Protein AF-A0A7S3SBK1-F1 (afdb_monomer_lite)

Sequence (222 aa):
ERGPLRVAPEVHSAARVGDEARLLSRTAPTWVCADRWAGASAACASATPPSVLLMDDGLQHPTLHRDLSLLVVDAEHLLGNGRVLPAGPLREPFHRSLARADAVVALSPPADAASRSLAEQPSECSLRRRLRLPPEMLLLRGRLRPAAEQSRRVSGARVVAFTATAFPRMPPVRHARAARPRARAGHRPGAAAARGGNRGGPARHHREGSTSSSSSSSSSSS

Radius of gyration: 32.4 Å; chains: 1; bounding box: 58×74×103 Å

Organism: Emiliania huxleyi (NCBI:txid2903)

InterPro domains:
  IPR003758 Tetraacyldisaccharide 4'-kinase [PF02606] (4-168)
  IPR003758 Tetraacyldisaccharide 4'-kinase [PTHR42724] (7-114)

Foldseek 3Di:
DADQDWDDLVPDDCVGQNPVQSVVVVPDTGGHHPDVVRNLVVLCPDPDRDPDDDDDVCLPPDPDDDPAAEAEAAQPCGCPVQDDPPVGDHVDRLVSSLVSHQAYEHEYEAPPLPDDDPVPGDDPVRSCVVSVPDPNHHYHYHYDDDDPVVLVVQAQNFDFDDDPDPDDSDDPGDRDRRHHDDDDDDDDPDDPPPPDDDDDDDDDDDDDDDDDDDDDDDDDDD

pLDDT: mean 75.62, std 24.21, range [28.52, 97.62]

Structure (mmCIF, N/CA/C/O backbone):
data_AF-A0A7S3SBK1-F1
#
_entry.id   AF-A0A7S3SBK1-F1
#
loop_
_atom_site.group_PDB
_atom_site.id
_atom_site.type_symbol
_atom_site.label_atom_id
_atom_site.label_alt_id
_atom_site.label_comp_id
_atom_site.label_asym_id
_atom_site.label_entity_id
_atom_site.label_seq_id
_atom_site.pdbx_PDB_ins_code
_atom_site.Cartn_x
_atom_site.Cartn_y
_atom_site.Cartn_z
_atom_site.occupancy
_atom_site.B_iso_or_equiv
_atom_site.auth_seq_id
_atom_site.auth_comp_id
_atom_site.auth_asym_id
_atom_site.auth_atom_id
_atom_site.pdbx_PDB_model_num
ATOM 1 N N . GLU A 1 1 ? 6.673 7.593 -18.219 1.00 79.44 1 GLU A N 1
ATOM 2 C CA . GLU A 1 1 ? 6.731 6.227 -18.786 1.00 79.44 1 GLU A CA 1
ATOM 3 C C . GLU A 1 1 ? 5.333 5.610 -18.751 1.00 79.44 1 GLU 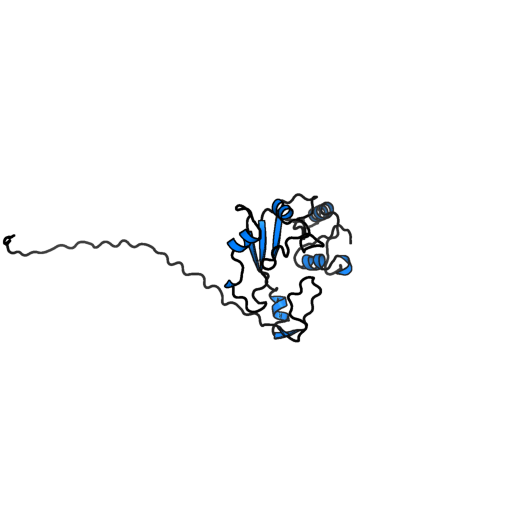A C 1
ATOM 5 O O . GLU A 1 1 ? 4.660 5.808 -17.745 1.00 79.44 1 GLU A O 1
ATOM 10 N N . ARG A 1 2 ? 4.867 4.926 -19.807 1.00 85.94 2 ARG A N 1
ATOM 11 C CA . ARG A 1 2 ? 3.549 4.236 -19.792 1.00 85.94 2 ARG A CA 1
ATOM 12 C C . ARG A 1 2 ? 3.667 2.721 -19.599 1.00 85.94 2 ARG A C 1
ATOM 14 O O . ARG A 1 2 ? 2.695 2.101 -19.173 1.00 85.94 2 ARG A O 1
ATOM 21 N N . GLY A 1 3 ? 4.859 2.163 -19.810 1.00 91.06 3 GLY A N 1
ATOM 22 C CA . GLY A 1 3 ? 5.152 0.750 -19.590 1.00 91.06 3 GLY A CA 1
ATOM 23 C C . GLY A 1 3 ? 4.555 -0.200 -20.638 1.00 91.06 3 GLY A C 1
ATOM 24 O O . GLY A 1 3 ? 4.019 0.272 -21.638 1.00 91.06 3 GLY A O 1
ATOM 25 N N . PRO A 1 4 ? 4.625 -1.526 -20.401 1.00 95.06 4 PRO A N 1
ATOM 26 C CA . PRO A 1 4 ? 5.203 -2.167 -19.215 1.00 95.06 4 PRO A CA 1
ATOM 27 C C . PRO A 1 4 ? 6.731 -2.022 -19.167 1.00 95.06 4 PRO A C 1
ATOM 29 O O . PRO A 1 4 ? 7.433 -2.408 -20.095 1.00 95.06 4 PRO A O 1
ATOM 32 N N . LEU A 1 5 ? 7.255 -1.459 -18.075 1.00 96.31 5 LEU A N 1
ATOM 33 C CA . LEU A 1 5 ? 8.694 -1.281 -17.861 1.00 96.31 5 LEU A CA 1
ATOM 34 C C . LEU A 1 5 ? 9.095 -1.823 -16.490 1.00 96.31 5 LEU A C 1
ATOM 36 O O . LEU A 1 5 ? 8.611 -1.332 -15.468 1.00 96.31 5 LEU A O 1
ATOM 40 N N . ARG A 1 6 ? 10.042 -2.767 -16.457 1.00 96.62 6 ARG A N 1
ATOM 41 C CA . ARG A 1 6 ? 10.720 -3.157 -15.216 1.00 96.62 6 ARG A CA 1
ATOM 42 C C . ARG A 1 6 ? 11.691 -2.057 -14.796 1.00 96.62 6 ARG A C 1
ATOM 44 O O . ARG A 1 6 ? 12.558 -1.644 -15.567 1.00 96.62 6 ARG A O 1
ATOM 51 N N . VAL A 1 7 ? 11.556 -1.574 -13.568 1.00 96.62 7 VAL A N 1
ATOM 52 C CA . VAL A 1 7 ? 12.405 -0.509 -13.034 1.00 96.62 7 VAL A CA 1
ATOM 53 C C . VAL A 1 7 ? 13.784 -1.066 -12.676 1.00 96.62 7 VAL A C 1
ATOM 55 O O . VAL A 1 7 ? 13.886 -2.003 -11.892 1.00 96.62 7 VAL A O 1
ATOM 58 N N . ALA A 1 8 ? 14.837 -0.454 -13.222 1.00 95.31 8 ALA A N 1
ATOM 59 C CA . ALA A 1 8 ? 16.225 -0.644 -12.816 1.00 95.31 8 ALA A CA 1
ATOM 60 C C . ALA A 1 8 ? 16.717 0.666 -12.169 1.00 95.31 8 ALA A C 1
ATOM 62 O O . ALA A 1 8 ? 16.913 1.643 -12.898 1.00 95.31 8 ALA A O 1
ATOM 63 N N . PRO A 1 9 ? 16.840 0.763 -10.832 1.00 90.94 9 PRO A N 1
ATOM 64 C CA . PRO A 1 9 ? 17.118 2.029 -10.141 1.00 90.94 9 PRO A CA 1
ATOM 65 C C . PRO A 1 9 ? 18.485 2.656 -10.465 1.00 90.94 9 PRO A C 1
ATOM 67 O O . PRO A 1 9 ? 18.669 3.856 -10.219 1.00 90.94 9 PRO A O 1
ATOM 70 N N . GLU A 1 10 ? 19.410 1.873 -11.016 1.00 92.88 10 GLU A N 1
ATOM 71 C CA . GLU A 1 10 ? 20.736 2.271 -11.502 1.00 92.88 10 GLU A CA 1
ATOM 72 C C . GLU A 1 10 ? 20.653 2.999 -12.850 1.00 92.88 10 GLU A C 1
ATOM 74 O O . GLU A 1 10 ? 21.463 3.877 -13.130 1.00 92.88 10 GLU A O 1
ATOM 79 N N . VAL A 1 11 ? 19.651 2.658 -13.666 1.00 93.88 11 VAL A N 1
ATOM 80 C CA . VAL A 1 11 ? 19.476 3.171 -15.035 1.00 93.88 11 VAL A CA 1
ATOM 81 C C . VAL A 1 11 ? 18.357 4.210 -15.100 1.00 93.88 11 VAL A C 1
ATOM 83 O O . VAL A 1 11 ? 18.461 5.230 -15.780 1.00 93.88 11 VAL A O 1
ATOM 86 N N . HIS A 1 12 ? 17.255 3.965 -14.397 1.00 95.69 12 HIS A N 1
ATOM 87 C CA . HIS A 1 12 ? 16.053 4.782 -14.462 1.00 95.69 12 HIS A CA 1
ATOM 88 C C . HIS A 1 12 ? 16.045 5.855 -13.371 1.00 95.69 12 HIS A C 1
ATOM 90 O O . HIS A 1 12 ? 16.107 5.579 -12.171 1.00 95.69 12 HIS A O 1
ATOM 96 N N . SER A 1 13 ? 15.920 7.111 -13.801 1.00 94.19 13 SER A N 1
ATOM 97 C CA . SER A 1 13 ? 15.758 8.258 -12.910 1.00 94.19 13 SER A CA 1
ATOM 98 C C . SER A 1 13 ? 14.324 8.362 -12.378 1.00 94.19 13 SER A C 1
ATOM 100 O O . SER A 1 13 ? 13.375 7.903 -13.012 1.00 94.19 13 SER A O 1
ATOM 102 N N . ALA A 1 14 ? 14.149 9.034 -11.235 1.00 93.00 14 ALA A N 1
ATOM 103 C CA . ALA A 1 14 ? 12.818 9.296 -10.674 1.00 93.00 14 ALA A CA 1
ATOM 104 C C . ALA A 1 14 ? 11.950 10.141 -11.625 1.00 93.00 14 ALA A C 1
ATOM 106 O O . ALA A 1 14 ? 10.753 9.914 -11.722 1.00 93.00 14 ALA A O 1
ATOM 107 N N . ALA A 1 15 ? 12.556 11.045 -12.404 1.00 93.69 15 ALA A N 1
ATOM 108 C CA . ALA A 1 15 ? 11.849 11.816 -13.427 1.00 93.69 15 ALA A CA 1
ATOM 109 C C . ALA A 1 15 ? 11.245 10.933 -14.536 1.00 93.69 15 ALA A C 1
ATOM 111 O O . ALA A 1 15 ? 10.232 11.292 -15.128 1.00 93.69 15 ALA A O 1
ATOM 112 N N . ARG A 1 16 ? 11.849 9.770 -14.822 1.00 93.69 16 ARG A N 1
ATOM 113 C CA . ARG A 1 16 ? 11.363 8.849 -15.858 1.00 93.69 16 ARG A CA 1
ATOM 114 C C . ARG A 1 16 ? 10.263 7.919 -15.349 1.00 93.69 16 ARG A C 1
ATOM 116 O O . ARG A 1 16 ? 9.254 7.741 -16.037 1.00 93.69 16 ARG A O 1
ATOM 123 N N . VAL A 1 17 ? 10.492 7.289 -14.195 1.00 95.06 17 VAL A N 1
ATOM 124 C CA . VAL A 1 17 ? 9.650 6.187 -13.686 1.00 95.06 17 VAL A CA 1
ATOM 125 C C . VAL A 1 17 ? 8.786 6.556 -12.479 1.00 95.06 17 VAL A C 1
ATOM 127 O O . VAL A 1 17 ? 7.953 5.753 -12.081 1.00 95.06 17 VAL A O 1
ATOM 130 N N . GLY A 1 18 ? 8.954 7.751 -11.918 1.00 93.00 18 GLY A N 1
ATOM 131 C CA . GLY A 1 18 ? 8.370 8.143 -10.637 1.00 93.00 18 GLY A CA 1
ATOM 132 C C . GLY A 1 18 ? 9.307 7.851 -9.464 1.00 93.00 18 GLY A C 1
ATOM 133 O O . GLY A 1 18 ? 10.140 6.939 -9.501 1.00 93.00 18 GLY A O 1
ATOM 134 N N . ASP A 1 19 ? 9.190 8.653 -8.414 1.00 92.00 19 ASP A N 1
ATOM 135 C CA . ASP A 1 19 ? 9.922 8.487 -7.159 1.00 92.00 19 ASP A CA 1
ATOM 136 C C . ASP A 1 19 ? 9.461 7.244 -6.385 1.00 92.00 19 ASP A C 1
ATOM 138 O O . ASP A 1 19 ? 10.313 6.474 -5.939 1.00 92.00 19 ASP A O 1
ATOM 142 N N . GLU A 1 20 ? 8.152 6.992 -6.311 1.00 92.25 20 GLU A N 1
ATOM 143 C CA . GLU A 1 20 ? 7.563 5.814 -5.657 1.00 92.25 20 GLU A CA 1
ATOM 144 C C . GLU A 1 20 ? 8.034 4.506 -6.302 1.00 92.25 20 GLU A C 1
ATOM 146 O O . GLU A 1 20 ? 8.596 3.640 -5.628 1.00 92.25 20 GLU A O 1
ATOM 151 N N . ALA A 1 21 ? 7.914 4.376 -7.626 1.00 94.25 21 ALA A N 1
ATOM 152 C CA . ALA A 1 21 ? 8.340 3.165 -8.326 1.00 94.25 21 ALA A CA 1
ATOM 153 C C . ALA A 1 21 ? 9.846 2.906 -8.158 1.00 94.25 21 ALA A C 1
ATOM 155 O O . ALA A 1 21 ? 10.276 1.765 -7.956 1.00 94.25 21 ALA A O 1
ATOM 156 N N . ARG A 1 22 ? 10.659 3.971 -8.192 1.00 94.44 22 ARG A N 1
ATOM 157 C CA . ARG A 1 22 ? 12.102 3.871 -7.951 1.00 94.44 22 ARG A CA 1
ATOM 158 C C . ARG A 1 22 ? 12.411 3.495 -6.503 1.00 94.44 22 ARG A C 1
ATOM 160 O O . ARG A 1 22 ? 13.320 2.696 -6.281 1.00 94.44 22 ARG A O 1
ATOM 167 N N . LEU A 1 23 ? 11.677 4.028 -5.528 1.00 92.00 23 LEU A N 1
ATOM 168 C CA . LEU A 1 23 ? 11.821 3.667 -4.119 1.00 92.00 23 LEU A CA 1
ATOM 169 C C . LEU A 1 23 ? 11.502 2.183 -3.899 1.00 92.00 23 LEU A C 1
ATOM 171 O O . LEU A 1 23 ? 12.331 1.472 -3.333 1.00 92.00 23 LEU A O 1
ATOM 175 N N . LEU A 1 24 ? 10.358 1.712 -4.403 1.00 94.38 24 LEU A N 1
ATOM 176 C CA . LEU A 1 24 ? 9.920 0.317 -4.282 1.00 94.38 24 LEU A CA 1
ATOM 177 C C . LEU A 1 24 ? 10.895 -0.661 -4.959 1.00 94.38 24 LEU A C 1
ATOM 179 O O . LEU A 1 24 ? 11.168 -1.729 -4.410 1.00 94.38 24 LEU A O 1
ATOM 183 N N . SER A 1 25 ? 11.490 -0.264 -6.094 1.00 95.31 25 SER A N 1
ATOM 184 C CA . SER A 1 25 ? 12.441 -1.103 -6.848 1.00 95.31 25 SER A CA 1
ATOM 185 C C . SER A 1 25 ? 13.708 -1.481 -6.071 1.00 95.31 25 SER A C 1
ATOM 187 O O . SER A 1 25 ? 14.393 -2.437 -6.424 1.00 95.31 25 SER A O 1
ATOM 189 N N . ARG A 1 26 ? 14.018 -0.754 -4.988 1.00 91.94 26 ARG A N 1
ATOM 190 C CA . ARG A 1 26 ? 15.137 -1.074 -4.086 1.00 91.94 26 ARG A CA 1
ATOM 191 C C . ARG A 1 26 ? 14.836 -2.240 -3.146 1.00 91.94 26 ARG A C 1
ATOM 193 O O . ARG A 1 26 ? 15.752 -2.743 -2.504 1.00 91.94 26 ARG A O 1
ATOM 200 N N . THR A 1 27 ? 13.569 -2.623 -3.011 1.00 91.81 27 THR A N 1
ATOM 201 C CA . THR A 1 27 ? 13.123 -3.688 -2.105 1.00 91.81 27 THR A CA 1
ATOM 202 C C . THR A 1 27 ? 12.673 -4.925 -2.870 1.00 91.81 27 THR A C 1
ATOM 204 O O . THR A 1 27 ? 12.979 -6.035 -2.445 1.00 91.81 27 THR A O 1
ATOM 207 N N . ALA A 1 28 ? 11.974 -4.754 -3.991 1.00 94.00 28 ALA A N 1
ATOM 208 C CA . ALA A 1 28 ? 11.480 -5.854 -4.814 1.00 94.00 28 ALA A CA 1
ATOM 209 C C . ALA A 1 28 ? 11.431 -5.448 -6.299 1.00 94.00 28 ALA A C 1
ATOM 211 O O . ALA A 1 28 ? 11.433 -4.254 -6.599 1.00 94.00 28 ALA A O 1
ATOM 212 N N . PRO A 1 29 ? 11.369 -6.401 -7.249 1.00 95.81 29 PRO A N 1
ATOM 213 C CA . PRO A 1 29 ? 11.148 -6.082 -8.656 1.00 95.81 29 PRO A CA 1
ATOM 214 C C . PRO A 1 29 ? 9.858 -5.272 -8.857 1.00 95.81 29 PRO A C 1
ATOM 216 O O . PRO A 1 29 ? 8.763 -5.759 -8.590 1.00 95.81 29 PRO A O 1
ATOM 219 N N . THR A 1 30 ? 9.993 -4.050 -9.374 1.00 96.62 30 THR A N 1
ATOM 220 C CA . THR A 1 30 ? 8.867 -3.129 -9.585 1.00 96.62 30 THR A CA 1
ATOM 221 C C . THR A 1 30 ? 8.644 -2.884 -11.068 1.00 96.62 30 THR A C 1
ATOM 223 O O . THR A 1 30 ? 9.595 -2.659 -11.820 1.00 96.62 30 THR A O 1
ATOM 226 N N . TRP A 1 31 ? 7.379 -2.884 -11.481 1.00 96.19 31 TRP A N 1
ATOM 227 C CA . TRP A 1 31 ? 6.962 -2.614 -12.852 1.00 96.19 31 TRP A CA 1
ATOM 228 C C . TRP A 1 31 ? 6.099 -1.358 -12.905 1.00 96.19 31 TRP A C 1
ATOM 230 O O . TRP A 1 31 ? 5.122 -1.235 -12.169 1.00 96.19 31 TRP A O 1
ATOM 240 N N . VAL A 1 32 ? 6.443 -0.434 -13.799 1.00 95.62 32 VAL A N 1
ATOM 241 C CA . VAL A 1 32 ? 5.596 0.716 -14.125 1.00 95.62 32 VAL A CA 1
ATOM 242 C C . VAL A 1 32 ? 4.798 0.361 -15.365 1.00 95.62 32 VAL A C 1
ATOM 244 O O . VAL A 1 32 ? 5.374 0.066 -16.411 1.00 95.62 32 VAL A O 1
ATOM 247 N N . CYS A 1 33 ? 3.474 0.381 -15.248 1.00 94.38 33 CYS A N 1
ATOM 248 C CA . CYS A 1 33 ? 2.570 0.226 -16.377 1.00 94.38 33 CYS A CA 1
ATOM 249 C C . CYS A 1 33 ? 1.239 0.928 -16.096 1.00 94.38 33 CYS A C 1
ATOM 251 O O . CYS A 1 33 ? 0.692 0.791 -14.996 1.00 94.38 33 CYS A O 1
ATOM 253 N N . ALA A 1 34 ? 0.742 1.679 -17.082 1.00 91.38 34 ALA A N 1
ATOM 254 C CA . ALA A 1 34 ? -0.579 2.298 -17.032 1.00 91.38 34 ALA A CA 1
ATOM 255 C C . ALA A 1 34 ? -1.690 1.237 -17.086 1.00 91.38 34 ALA A C 1
ATOM 257 O O . ALA A 1 34 ? -2.661 1.331 -16.342 1.00 91.38 34 ALA A O 1
ATOM 258 N N . ASP A 1 35 ? -1.509 0.202 -17.911 1.00 92.62 35 ASP A N 1
ATOM 259 C CA . ASP A 1 35 ? -2.363 -0.982 -17.920 1.00 92.62 35 ASP A CA 1
ATOM 260 C C . ASP A 1 35 ? -1.825 -2.019 -16.923 1.00 92.62 35 ASP A C 1
ATOM 262 O O . ASP A 1 35 ? -0.776 -2.640 -17.115 1.00 92.62 35 ASP A O 1
ATOM 266 N N . ARG A 1 36 ? -2.559 -2.218 -15.826 1.00 92.81 36 ARG A N 1
ATOM 267 C CA . ARG A 1 36 ? -2.156 -3.158 -14.775 1.00 92.81 36 ARG A CA 1
ATOM 268 C C . ARG A 1 36 ? -2.127 -4.610 -15.257 1.00 92.81 36 ARG A C 1
ATOM 270 O O . ARG A 1 36 ? -1.277 -5.359 -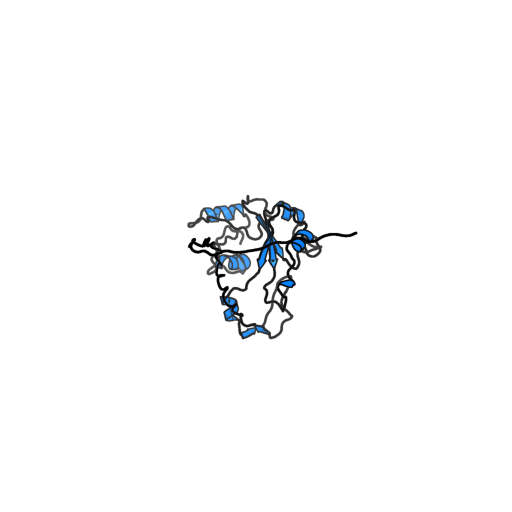14.778 1.00 92.81 36 ARG A O 1
ATOM 277 N N . TRP A 1 37 ? -2.982 -5.001 -16.205 1.00 93.69 37 TRP A N 1
ATOM 278 C CA . TRP A 1 37 ? -2.964 -6.352 -16.772 1.00 93.69 37 TRP A CA 1
ATOM 279 C C . TRP A 1 37 ? -1.705 -6.588 -17.603 1.00 93.69 37 TRP A C 1
ATOM 281 O O . TRP A 1 37 ? -1.020 -7.595 -17.407 1.00 93.69 37 TRP A O 1
ATOM 291 N N . ALA A 1 38 ? -1.345 -5.633 -18.462 1.00 95.19 38 ALA A N 1
ATOM 292 C CA . ALA A 1 38 ? -0.107 -5.705 -19.235 1.00 95.19 38 ALA A CA 1
ATOM 293 C C . ALA A 1 38 ? 1.133 -5.742 -18.322 1.00 95.19 38 ALA A C 1
ATOM 295 O O . ALA A 1 38 ? 2.050 -6.533 -18.550 1.00 95.19 38 ALA A O 1
ATOM 296 N N . GLY A 1 39 ? 1.145 -4.940 -17.250 1.00 95.25 39 GLY A N 1
ATOM 297 C CA . GLY A 1 39 ? 2.215 -4.951 -16.248 1.00 95.25 39 GLY A CA 1
ATOM 298 C C . GLY A 1 39 ? 2.350 -6.290 -15.515 1.00 95.25 39 GLY A C 1
ATOM 299 O O . GLY A 1 39 ? 3.455 -6.821 -15.413 1.00 95.25 39 GLY A O 1
ATOM 300 N N . ALA A 1 40 ? 1.234 -6.856 -15.047 1.00 95.38 40 ALA A N 1
ATOM 301 C CA . ALA A 1 40 ? 1.207 -8.166 -14.397 1.00 95.38 40 ALA A CA 1
ATOM 302 C C . ALA A 1 40 ? 1.663 -9.282 -15.350 1.00 95.38 40 ALA A C 1
ATOM 304 O O . ALA A 1 40 ? 2.517 -10.090 -14.992 1.00 95.38 40 ALA A O 1
ATOM 305 N N . SER A 1 41 ? 1.163 -9.272 -16.588 1.00 95.94 41 SER A N 1
ATOM 306 C CA . SER A 1 41 ? 1.530 -10.248 -17.621 1.00 95.94 41 SER A CA 1
ATOM 307 C C . SER A 1 41 ? 3.029 -10.208 -17.925 1.00 95.94 41 SER A C 1
ATOM 309 O O . SER A 1 41 ? 3.681 -11.250 -17.967 1.00 95.94 41 SER A O 1
ATOM 311 N N . ALA A 1 42 ? 3.603 -9.009 -18.064 1.00 96.56 42 ALA A N 1
ATOM 312 C CA . ALA A 1 42 ? 5.037 -8.838 -18.291 1.00 96.56 42 ALA A CA 1
ATOM 313 C C . ALA A 1 42 ? 5.884 -9.313 -17.096 1.00 96.56 42 ALA A C 1
ATOM 315 O O . ALA A 1 42 ? 6.938 -9.919 -17.290 1.00 96.56 42 ALA A O 1
ATOM 316 N N . ALA A 1 43 ? 5.418 -9.087 -15.863 1.00 96.44 43 ALA A N 1
ATOM 317 C CA . ALA A 1 43 ? 6.084 -9.592 -14.665 1.00 96.44 43 ALA A CA 1
ATOM 318 C C . ALA A 1 43 ? 6.086 -11.131 -14.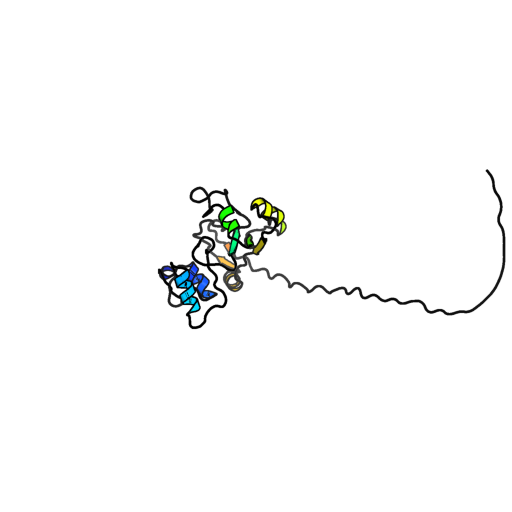616 1.00 96.44 43 ALA A C 1
ATOM 320 O O . ALA A 1 43 ? 7.133 -11.732 -14.361 1.00 96.44 43 ALA A O 1
ATOM 321 N N . CYS A 1 44 ? 4.948 -11.763 -14.918 1.00 96.62 44 CYS A N 1
ATOM 322 C CA . CYS A 1 44 ? 4.813 -13.221 -14.968 1.00 96.62 44 CYS A CA 1
ATOM 323 C C . CYS A 1 44 ? 5.625 -13.862 -16.102 1.00 96.62 44 CYS A C 1
ATOM 325 O O . CYS A 1 44 ? 6.138 -14.960 -15.929 1.00 96.62 44 CYS A O 1
ATOM 327 N N . ALA A 1 45 ? 5.785 -13.175 -17.235 1.00 97.19 45 ALA A N 1
ATOM 328 C CA . ALA A 1 45 ? 6.600 -13.638 -18.360 1.00 97.19 45 ALA A CA 1
ATOM 329 C C . ALA A 1 45 ? 8.108 -13.365 -18.190 1.00 97.19 45 ALA A C 1
ATOM 331 O O . ALA A 1 45 ? 8.902 -13.672 -19.080 1.00 97.19 45 ALA A O 1
ATOM 332 N N . SER A 1 46 ? 8.523 -12.742 -17.085 1.00 95.44 46 SER A N 1
ATOM 333 C CA . SER A 1 46 ? 9.928 -12.407 -16.862 1.00 95.44 46 SER A CA 1
ATOM 334 C C . SER A 1 46 ? 10.779 -13.646 -16.564 1.00 95.44 46 SER A C 1
ATOM 336 O O . SER A 1 46 ? 10.272 -14.693 -16.176 1.00 95.44 46 SER A O 1
ATOM 338 N N . ALA A 1 47 ? 12.104 -13.512 -16.681 1.00 93.75 47 ALA A N 1
ATOM 339 C CA . ALA A 1 47 ? 13.047 -14.599 -16.394 1.00 93.75 47 ALA A CA 1
ATOM 340 C C . ALA A 1 47 ? 12.956 -15.145 -14.954 1.00 93.75 47 ALA A C 1
ATOM 342 O O . ALA A 1 47 ? 13.460 -16.226 -14.664 1.00 93.75 47 ALA A O 1
ATOM 343 N N . THR A 1 48 ? 12.339 -14.400 -14.034 1.00 93.69 48 THR A N 1
ATOM 344 C CA . THR A 1 48 ? 12.074 -14.849 -12.665 1.00 93.69 48 THR A CA 1
ATOM 345 C C . THR A 1 48 ? 10.642 -14.462 -12.298 1.00 93.69 48 THR A C 1
ATOM 347 O O . THR A 1 48 ? 10.432 -13.397 -11.707 1.00 93.69 48 THR A O 1
ATOM 350 N N . PRO A 1 49 ? 9.650 -15.285 -12.683 1.00 95.06 49 PRO A N 1
ATOM 351 C CA . PRO A 1 49 ? 8.248 -15.007 -12.410 1.00 95.06 49 PRO A CA 1
ATOM 352 C C . PRO A 1 49 ? 7.989 -14.896 -10.900 1.00 95.06 49 PRO A C 1
ATOM 354 O O . PRO A 1 49 ? 8.498 -15.715 -10.128 1.00 95.06 49 PRO A O 1
ATOM 357 N N . PRO A 1 50 ? 7.213 -13.898 -10.447 1.00 95.94 50 PRO A N 1
ATOM 358 C CA . PRO A 1 50 ? 6.868 -13.769 -9.041 1.00 95.94 50 PRO A CA 1
ATOM 359 C C . PRO A 1 50 ? 5.836 -14.825 -8.626 1.00 95.94 50 PRO A C 1
ATOM 361 O O . PRO A 1 50 ? 4.939 -15.164 -9.391 1.00 95.94 50 PRO A O 1
ATOM 364 N N . SER A 1 51 ? 5.912 -15.284 -7.376 1.00 96.56 51 SER A N 1
ATOM 365 C CA . SER A 1 51 ? 4.845 -16.084 -6.754 1.00 96.56 51 SER A CA 1
ATOM 366 C C . SER A 1 51 ? 3.682 -15.230 -6.240 1.00 96.56 51 SER A C 1
ATOM 368 O O . SER A 1 51 ? 2.587 -15.742 -6.037 1.00 96.56 51 SER A O 1
ATOM 370 N N . VAL A 1 52 ? 3.921 -13.933 -6.012 1.00 96.00 52 VAL A N 1
ATOM 371 C CA . VAL A 1 52 ? 2.938 -12.965 -5.511 1.00 96.00 52 VAL A CA 1
ATOM 372 C C . VAL A 1 52 ? 3.120 -11.635 -6.236 1.00 96.00 52 VAL A C 1
ATOM 374 O O . VAL A 1 52 ? 4.233 -11.115 -6.323 1.00 96.00 52 VAL A O 1
ATOM 377 N N . LEU A 1 53 ? 2.015 -11.057 -6.709 1.00 95.50 53 LEU A N 1
ATOM 378 C CA . LEU A 1 53 ? 1.969 -9.704 -7.259 1.00 95.50 53 LEU A CA 1
ATOM 379 C C . LEU A 1 53 ? 1.374 -8.746 -6.224 1.00 95.50 53 LEU A C 1
ATOM 381 O O . LEU A 1 53 ? 0.255 -8.943 -5.759 1.00 95.50 53 LEU A O 1
ATOM 385 N N . LEU A 1 54 ? 2.110 -7.684 -5.890 1.00 95.69 54 LEU A N 1
ATOM 386 C CA . LEU A 1 54 ? 1.615 -6.603 -5.041 1.00 95.69 54 LEU A CA 1
ATOM 387 C C . LEU A 1 54 ? 1.284 -5.388 -5.907 1.00 95.69 54 LEU A C 1
ATOM 389 O O . LEU A 1 54 ? 2.153 -4.846 -6.588 1.00 95.69 54 LEU A O 1
ATOM 393 N N . MET A 1 55 ? 0.029 -4.948 -5.860 1.00 93.88 55 MET A N 1
ATOM 394 C CA . MET A 1 55 ? -0.408 -3.741 -6.552 1.00 93.88 55 MET A CA 1
ATOM 395 C C . MET A 1 55 ? -0.455 -2.565 -5.581 1.00 93.88 55 MET A C 1
ATOM 397 O O . MET A 1 55 ? -1.390 -2.436 -4.789 1.00 93.88 55 MET A O 1
ATOM 401 N N . ASP A 1 56 ? 0.546 -1.698 -5.686 1.00 92.56 56 ASP A N 1
ATOM 402 C CA . ASP A 1 56 ? 0.571 -0.429 -4.968 1.00 92.56 56 ASP A CA 1
ATOM 403 C C . ASP A 1 56 ? -0.586 0.477 -5.422 1.00 92.56 56 ASP A C 1
ATOM 405 O O . ASP A 1 56 ? -0.910 0.541 -6.616 1.00 92.56 56 ASP A O 1
ATOM 409 N N . ASP A 1 57 ? -1.265 1.106 -4.459 1.00 89.25 57 ASP A N 1
ATOM 410 C CA . ASP A 1 57 ? -2.475 1.917 -4.675 1.00 89.25 57 ASP A CA 1
ATOM 411 C C . ASP A 1 57 ? -3.585 1.208 -5.490 1.00 89.25 57 ASP A C 1
ATOM 413 O O . ASP A 1 57 ? -4.397 1.811 -6.198 1.00 89.25 57 ASP A O 1
ATOM 417 N N . GLY A 1 58 ? -3.648 -0.121 -5.378 1.00 91.12 58 GLY A N 1
ATOM 418 C CA . GLY A 1 58 ? -4.475 -0.955 -6.241 1.00 91.12 58 GLY A CA 1
ATOM 419 C C . GLY A 1 58 ? -5.967 -0.987 -5.931 1.00 91.12 58 GLY A C 1
ATOM 420 O O . GLY A 1 58 ? -6.723 -1.429 -6.787 1.00 91.12 58 GLY A O 1
ATOM 421 N N . LEU A 1 59 ? -6.433 -0.566 -4.752 1.00 91.62 59 LEU A N 1
ATOM 422 C CA . LEU A 1 59 ? -7.794 -0.878 -4.265 1.00 91.62 59 LEU A CA 1
ATOM 423 C C . LEU A 1 59 ? -8.938 -0.305 -5.132 1.00 91.62 59 LEU A C 1
ATOM 425 O O . LEU A 1 59 ? -10.070 -0.790 -5.090 1.00 91.62 59 LEU A O 1
ATOM 429 N N . GLN A 1 60 ? -8.662 0.737 -5.917 1.00 89.12 60 GLN A N 1
ATOM 430 C CA . GLN A 1 60 ? -9.627 1.382 -6.820 1.00 89.12 60 GLN A CA 1
ATOM 431 C C . GLN A 1 60 ? -9.608 0.812 -8.240 1.00 89.12 60 GLN A C 1
ATOM 433 O O . GLN A 1 60 ? -10.491 1.120 -9.035 1.00 89.12 60 GLN A O 1
ATOM 438 N N . HIS A 1 61 ? -8.618 -0.016 -8.577 1.00 87.69 61 HIS A N 1
ATOM 439 C CA . HIS A 1 61 ? -8.474 -0.539 -9.930 1.00 87.69 61 HIS A CA 1
ATOM 440 C C . HIS A 1 61 ? -9.516 -1.644 -10.198 1.00 87.69 61 HIS A C 1
ATOM 442 O O . HIS A 1 61 ? -9.589 -2.606 -9.447 1.00 87.69 61 HIS A O 1
ATOM 448 N N . PRO A 1 62 ? -10.335 -1.610 -11.249 1.00 84.44 62 PRO A N 1
ATOM 449 C CA . PRO A 1 62 ? -11.324 -2.674 -11.445 1.00 84.44 62 PRO A CA 1
ATOM 450 C C . PRO A 1 62 ? -10.769 -3.886 -12.208 1.00 84.44 62 PRO A C 1
ATOM 452 O O . PRO A 1 62 ? -11.343 -4.963 -12.137 1.00 84.44 62 PRO A O 1
ATOM 455 N N . THR A 1 63 ? -9.667 -3.731 -12.950 1.00 85.38 63 THR A N 1
ATOM 456 C CA . THR A 1 63 ? -9.338 -4.667 -14.045 1.00 85.38 63 THR A CA 1
ATOM 457 C C . THR A 1 63 ? -8.614 -5.947 -13.633 1.00 85.38 63 THR A C 1
ATOM 459 O O . THR A 1 63 ? -8.530 -6.868 -14.436 1.00 85.38 63 THR A O 1
ATOM 462 N N . LEU A 1 64 ? -8.034 -5.996 -12.432 1.00 89.88 64 LEU A N 1
ATOM 463 C CA . LEU A 1 64 ? -7.324 -7.170 -11.934 1.00 89.88 64 LEU A CA 1
ATOM 464 C C . LEU A 1 64 ? -8.133 -7.813 -10.819 1.00 89.88 64 LEU A C 1
ATOM 466 O O . LEU A 1 64 ? -8.506 -7.135 -9.856 1.00 89.88 64 LEU A O 1
ATOM 470 N N . HIS A 1 65 ? -8.350 -9.123 -10.945 1.00 91.88 65 HIS A N 1
ATOM 471 C CA . HIS A 1 65 ? -8.783 -9.943 -9.824 1.00 91.88 65 HIS A CA 1
ATOM 472 C C . HIS A 1 65 ? -7.731 -9.870 -8.714 1.00 91.88 65 HIS A C 1
ATOM 474 O O . HIS A 1 65 ? -6.529 -9.833 -8.986 1.00 91.88 65 HIS A O 1
ATOM 480 N N . ARG A 1 66 ? -8.190 -9.820 -7.465 1.00 93.50 66 ARG A N 1
ATOM 481 C CA . ARG A 1 66 ? -7.331 -9.798 -6.283 1.00 93.50 66 ARG A CA 1
ATOM 482 C C . ARG A 1 66 ? -7.731 -10.956 -5.404 1.00 93.50 66 ARG A C 1
ATOM 484 O O . ARG A 1 66 ? -8.886 -11.031 -5.005 1.00 93.50 66 ARG A O 1
ATOM 491 N N . ASP A 1 67 ? -6.762 -11.786 -5.060 1.00 96.06 67 ASP A N 1
ATOM 492 C CA . ASP A 1 67 ? -6.966 -12.841 -4.068 1.00 96.06 67 ASP A CA 1
ATOM 493 C C . ASP A 1 67 ? -6.995 -12.272 -2.640 1.00 96.06 67 ASP A C 1
ATOM 495 O O . ASP A 1 67 ? -7.533 -12.895 -1.732 1.00 96.06 67 ASP A O 1
ATOM 499 N N . LEU A 1 68 ? -6.407 -11.083 -2.441 1.00 96.31 68 LEU A N 1
ATOM 500 C CA . LEU A 1 68 ? -6.403 -10.358 -1.174 1.00 96.31 68 LEU A CA 1
ATOM 501 C C . LEU A 1 68 ? -6.339 -8.840 -1.400 1.00 96.31 68 LEU A C 1
ATOM 503 O O . LEU A 1 68 ? -5.469 -8.334 -2.116 1.00 96.31 68 LEU A O 1
ATOM 507 N N . SER A 1 69 ? -7.220 -8.106 -0.729 1.00 96.81 69 SER A N 1
ATOM 508 C CA . SER A 1 69 ? -7.346 -6.650 -0.781 1.00 96.81 69 SER A CA 1
ATOM 509 C C . SER A 1 69 ? -7.219 -6.046 0.615 1.00 96.81 69 SER A C 1
ATOM 511 O O . SER A 1 69 ? -8.051 -6.266 1.493 1.00 96.81 69 SER A O 1
ATOM 513 N N . LEU A 1 70 ? -6.180 -5.234 0.821 1.00 96.56 70 LEU A N 1
ATOM 514 C CA . LEU A 1 70 ? -5.918 -4.566 2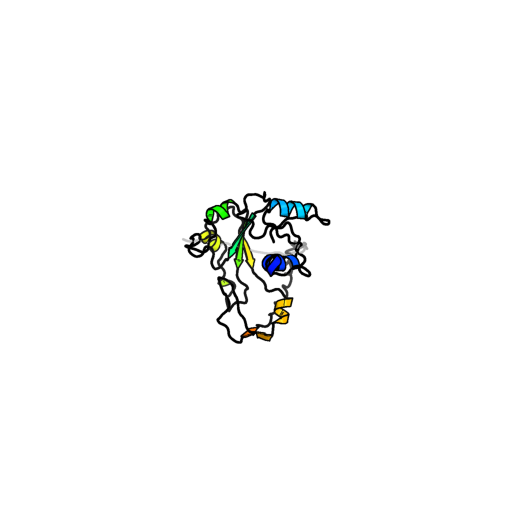.096 1.00 96.56 70 LEU A CA 1
ATOM 515 C C . LEU A 1 70 ? -6.251 -3.076 2.000 1.00 96.56 70 LEU A C 1
ATOM 517 O O . LEU A 1 70 ? -5.674 -2.354 1.184 1.00 96.56 70 LEU A O 1
ATOM 521 N N . LEU A 1 71 ? -7.146 -2.599 2.866 1.00 96.31 71 LEU A N 1
ATOM 522 C CA . LEU A 1 71 ? -7.444 -1.175 3.009 1.00 96.31 71 LEU A CA 1
ATOM 523 C C . LEU A 1 71 ? -6.580 -0.569 4.113 1.00 96.31 71 LEU A C 1
ATOM 525 O O . LEU A 1 71 ? -6.758 -0.855 5.295 1.00 96.31 71 LEU A O 1
ATOM 529 N N . VAL A 1 72 ? -5.649 0.298 3.732 1.00 94.44 72 VAL A N 1
ATOM 530 C CA . VAL A 1 72 ? -4.753 0.970 4.674 1.00 94.44 72 VAL A CA 1
ATOM 531 C C . VAL A 1 72 ? -5.367 2.291 5.134 1.00 94.44 72 VAL A C 1
ATOM 533 O O . VAL A 1 72 ? -5.782 3.109 4.316 1.00 94.44 72 VAL A O 1
ATOM 536 N N . VAL A 1 73 ? -5.406 2.517 6.449 1.00 92.56 73 VAL A N 1
ATOM 537 C CA . VAL A 1 73 ? -5.900 3.758 7.065 1.00 92.56 73 VAL A CA 1
ATOM 538 C C . VAL A 1 73 ? -4.880 4.314 8.055 1.00 92.56 73 VAL A C 1
ATOM 540 O O . VAL A 1 73 ? -4.256 3.570 8.814 1.00 92.56 73 VAL A O 1
ATOM 543 N N . ASP A 1 74 ? -4.720 5.636 8.086 1.00 89.38 74 ASP A N 1
ATOM 544 C CA . ASP A 1 74 ? -3.935 6.304 9.127 1.00 89.38 74 ASP A CA 1
ATOM 545 C C . ASP A 1 74 ? -4.725 6.264 10.444 1.00 89.38 74 ASP A C 1
ATOM 547 O O . ASP A 1 74 ? -5.842 6.772 10.524 1.00 89.38 74 ASP A O 1
ATOM 551 N N . ALA A 1 75 ? -4.168 5.643 11.484 1.00 87.75 75 ALA A N 1
ATOM 552 C CA . ALA A 1 75 ? -4.862 5.416 12.753 1.00 87.75 75 ALA A CA 1
ATOM 553 C C . ALA A 1 75 ? -5.123 6.707 13.558 1.00 87.75 75 ALA A C 1
ATOM 555 O O . ALA A 1 75 ? -5.923 6.690 14.495 1.00 87.75 75 ALA A O 1
ATOM 556 N N . GLU A 1 76 ? -4.455 7.812 13.223 1.00 81.69 76 GLU A N 1
ATOM 557 C CA . GLU A 1 76 ? -4.631 9.112 13.873 1.00 81.69 76 GLU A CA 1
ATOM 558 C C . GLU A 1 76 ? -5.726 9.924 13.169 1.00 81.69 76 GLU A C 1
ATOM 560 O O . GLU A 1 76 ? -6.706 10.330 13.804 1.00 81.69 76 GLU A O 1
ATOM 565 N N . HIS A 1 77 ? -5.597 10.091 11.850 1.00 83.19 77 HIS A N 1
ATOM 566 C CA . HIS A 1 77 ? -6.504 10.913 11.042 1.00 83.19 77 HIS A CA 1
ATOM 567 C C . HIS A 1 77 ? -7.779 10.178 10.621 1.00 83.19 77 HIS A C 1
ATOM 569 O O . HIS A 1 77 ? -8.804 10.816 10.370 1.00 83.19 77 HIS A O 1
ATOM 575 N N . LEU A 1 78 ? -7.741 8.845 10.567 1.00 88.56 78 LEU A N 1
ATOM 576 C CA . LEU A 1 78 ? -8.821 7.988 10.084 1.00 88.56 78 LEU A CA 1
ATOM 577 C C . LEU A 1 78 ? -9.383 8.471 8.737 1.00 88.56 78 LEU A C 1
ATOM 579 O O . LEU A 1 78 ? -8.712 8.361 7.718 1.00 88.56 78 LEU A O 1
ATOM 583 N N . LEU A 1 79 ? -10.608 9.007 8.734 1.00 91.19 79 LEU A N 1
ATOM 584 C CA . LEU A 1 79 ? -11.335 9.453 7.542 1.00 91.19 79 LEU A CA 1
ATOM 585 C C . LEU A 1 79 ? -11.248 10.974 7.314 1.00 91.19 79 LEU A C 1
ATOM 587 O O . LEU A 1 79 ? -11.907 11.500 6.416 1.00 91.19 79 LEU A O 1
ATOM 591 N N . GLY A 1 80 ? -10.496 11.704 8.145 1.00 88.94 80 GLY A N 1
ATOM 592 C CA . GLY A 1 80 ? -10.474 13.166 8.142 1.00 88.94 80 GLY A CA 1
ATOM 593 C C . GLY A 1 80 ? -11.864 13.750 8.405 1.00 88.94 80 GLY A C 1
ATOM 594 O O . GLY A 1 80 ? -12.498 13.433 9.409 1.00 88.94 80 GLY A O 1
ATOM 595 N N . ASN A 1 81 ? -12.358 14.580 7.484 1.00 91.50 81 ASN A N 1
ATOM 596 C CA . ASN A 1 81 ? -13.710 15.145 7.551 1.00 91.50 81 ASN A CA 1
ATOM 597 C C . ASN A 1 81 ? -14.798 14.234 6.937 1.00 91.50 81 ASN A C 1
ATOM 599 O O . ASN A 1 81 ? -15.950 14.651 6.824 1.00 91.50 81 ASN A O 1
ATOM 603 N N . GLY A 1 82 ? -14.441 13.017 6.508 1.00 91.56 82 GLY A N 1
ATOM 604 C CA . GLY A 1 82 ? -15.369 12.034 5.945 1.00 91.56 82 GLY A CA 1
ATOM 605 C C . GLY A 1 82 ? -15.896 12.361 4.544 1.00 91.56 82 GLY A C 1
ATOM 606 O O . GLY A 1 82 ? -16.802 11.675 4.073 1.00 91.56 82 GLY A O 1
ATOM 607 N N . ARG A 1 83 ? -15.362 13.390 3.874 1.00 94.56 83 ARG A N 1
ATOM 608 C CA . ARG A 1 83 ? -15.790 13.812 2.532 1.00 94.56 83 ARG A CA 1
ATOM 609 C C . ARG A 1 83 ? -14.785 13.384 1.463 1.00 94.56 83 ARG A C 1
ATOM 611 O O . ARG A 1 83 ? -13.594 13.227 1.729 1.00 94.56 83 ARG A O 1
ATOM 618 N N . VAL A 1 84 ? -15.296 13.202 0.249 1.00 95.88 84 VAL A N 1
ATOM 619 C CA . VAL A 1 84 ? -14.501 12.903 -0.948 1.00 95.88 84 VAL A CA 1
ATOM 620 C C . VAL A 1 84 ? -13.888 14.190 -1.504 1.00 95.88 84 VAL A C 1
ATOM 622 O O . VAL A 1 84 ? -14.443 15.276 -1.303 1.00 95.88 84 VAL A O 1
ATOM 625 N N . LEU A 1 85 ? -12.751 14.077 -2.192 1.00 93.38 85 LEU A N 1
ATOM 626 C CA . LEU A 1 85 ? -12.132 15.172 -2.941 1.00 93.38 85 LEU A CA 1
ATOM 627 C C . LEU A 1 85 ? -13.155 15.870 -3.865 1.00 93.38 85 LEU A C 1
ATOM 629 O O . LEU A 1 85 ? -13.975 15.188 -4.483 1.00 93.38 85 LEU A O 1
ATOM 633 N N . PRO A 1 86 ? -13.121 17.213 -3.985 1.00 94.31 86 PRO A N 1
ATOM 634 C CA . PRO A 1 86 ? -12.188 18.146 -3.337 1.00 94.31 86 PRO A CA 1
ATOM 635 C C . PRO A 1 86 ? -12.595 18.559 -1.908 1.00 94.31 86 PRO A C 1
ATOM 637 O O . PRO A 1 86 ? -11.824 19.217 -1.219 1.00 94.31 86 PRO A O 1
ATOM 640 N N . ALA A 1 87 ? -13.793 18.189 -1.441 1.00 95.31 87 ALA A N 1
ATOM 641 C CA . ALA A 1 87 ? -14.336 18.633 -0.153 1.00 95.31 87 ALA A CA 1
ATOM 642 C C . ALA A 1 87 ? -13.704 17.941 1.070 1.00 95.31 87 ALA A C 1
ATOM 644 O O . ALA A 1 87 ? -13.961 18.346 2.206 1.00 95.31 87 ALA A O 1
ATOM 645 N N . GLY A 1 88 ? -12.912 16.891 0.864 1.00 91.94 88 GLY A N 1
ATOM 646 C CA . GLY A 1 88 ? -12.207 16.145 1.901 1.00 91.94 88 GLY A CA 1
ATOM 647 C C . GLY A 1 88 ? -11.095 15.261 1.332 1.00 91.94 88 GLY A C 1
ATOM 648 O O . GLY A 1 88 ? -10.873 15.267 0.124 1.00 91.94 88 GLY A O 1
ATOM 649 N N . PRO A 1 89 ? -10.375 14.510 2.183 1.00 90.81 89 PRO A N 1
ATOM 650 C CA . PRO A 1 89 ? -9.167 13.786 1.782 1.00 90.81 89 PRO A CA 1
ATOM 651 C C . PRO A 1 89 ? -9.440 12.433 1.109 1.00 90.81 89 PRO A C 1
ATOM 653 O O . PRO A 1 89 ? -8.509 11.798 0.616 1.00 90.81 89 PRO A O 1
ATOM 656 N N . LEU A 1 90 ? -10.685 11.946 1.120 1.00 92.75 90 LEU A N 1
ATOM 657 C CA . LEU A 1 90 ? -10.997 10.622 0.591 1.00 92.75 90 LEU A CA 1
ATOM 658 C C . LEU A 1 90 ? -11.020 10.647 -0.944 1.00 92.75 90 LEU A C 1
ATOM 660 O O . LEU A 1 90 ? -11.628 11.526 -1.549 1.00 92.75 90 LEU A O 1
ATOM 664 N N . ARG A 1 91 ? -10.401 9.653 -1.590 1.00 92.62 91 ARG A N 1
ATOM 665 C CA . ARG A 1 91 ? -10.465 9.480 -3.056 1.00 92.62 91 ARG A CA 1
ATOM 666 C C . ARG A 1 91 ? -11.824 8.943 -3.528 1.00 92.62 91 ARG A C 1
ATOM 668 O O . ARG A 1 91 ? -12.229 9.181 -4.657 1.00 92.62 91 ARG A O 1
ATOM 675 N N . GLU A 1 92 ? -12.534 8.235 -2.656 1.00 94.00 92 GLU A N 1
ATOM 676 C CA . GLU A 1 92 ? -13.877 7.702 -2.884 1.00 94.00 92 GLU A CA 1
ATOM 677 C C . GLU A 1 92 ? -14.620 7.571 -1.538 1.00 94.00 92 GLU A C 1
ATOM 679 O O . GLU A 1 92 ? -13.987 7.654 -0.481 1.00 94.00 92 GLU A O 1
ATOM 684 N N . PRO A 1 93 ? -15.946 7.349 -1.524 1.00 94.75 93 PRO A N 1
ATOM 685 C CA . PRO A 1 93 ? -16.669 7.102 -0.281 1.00 94.75 93 PRO A CA 1
ATOM 686 C C . PRO A 1 93 ? -16.128 5.872 0.462 1.00 94.75 93 PRO A C 1
ATOM 688 O O . PRO A 1 93 ? -16.059 4.786 -0.109 1.00 94.75 93 PRO A O 1
ATOM 691 N N . PHE A 1 94 ? -15.821 6.014 1.757 1.00 94.94 94 PHE A N 1
ATOM 692 C CA . PHE A 1 94 ? -15.148 4.968 2.544 1.00 94.94 94 PHE A CA 1
ATOM 693 C C . PHE A 1 94 ? -15.855 3.603 2.514 1.00 94.94 94 PHE A C 1
ATOM 695 O O . PHE A 1 94 ? -15.197 2.572 2.427 1.00 94.94 94 PHE A O 1
ATOM 702 N N . HIS A 1 95 ? -17.193 3.583 2.518 1.00 94.44 95 HIS A N 1
ATOM 703 C CA . HIS A 1 95 ? -17.964 2.338 2.446 1.00 94.44 95 HIS A CA 1
ATOM 704 C C . HIS A 1 95 ? -17.701 1.546 1.153 1.00 94.44 95 HIS A C 1
ATOM 706 O O . HIS A 1 95 ? -17.752 0.321 1.179 1.00 94.44 95 HIS A O 1
ATOM 712 N N . ARG A 1 96 ? -17.382 2.217 0.032 1.00 94.88 96 ARG A N 1
ATOM 713 C CA . ARG A 1 96 ? -17.040 1.546 -1.231 1.00 94.88 96 ARG A CA 1
ATOM 714 C C . ARG A 1 96 ? -15.670 0.889 -1.162 1.00 94.88 96 ARG A C 1
ATOM 716 O O . ARG A 1 96 ? -15.527 -0.226 -1.649 1.00 94.88 96 ARG A O 1
ATOM 723 N N . SER A 1 97 ? -14.686 1.556 -0.560 1.00 94.81 97 SER A N 1
ATOM 724 C CA . SER A 1 97 ? -13.366 0.959 -0.329 1.00 94.81 97 SER A CA 1
ATOM 725 C C . SER A 1 97 ? -13.470 -0.224 0.630 1.00 94.81 97 SER A C 1
ATOM 727 O O . SER A 1 97 ? -12.883 -1.269 0.373 1.00 94.81 97 SER A O 1
ATOM 729 N N . LEU A 1 98 ? -14.251 -0.072 1.706 1.00 95.75 98 LEU A N 1
ATOM 730 C CA . LEU A 1 98 ? -14.452 -1.109 2.715 1.00 95.75 98 LEU A CA 1
ATOM 731 C C . LEU A 1 98 ? -15.125 -2.358 2.133 1.00 95.75 98 LEU A C 1
ATOM 733 O O . LEU A 1 98 ? -14.705 -3.462 2.445 1.00 95.75 98 LEU A O 1
ATOM 737 N N . ALA A 1 99 ? -16.109 -2.189 1.246 1.00 94.69 99 ALA A N 1
ATOM 738 C CA . ALA A 1 99 ? -16.789 -3.300 0.579 1.00 94.69 99 ALA A CA 1
ATOM 739 C C . ALA A 1 99 ? -15.876 -4.124 -0.350 1.00 94.69 99 ALA A C 1
ATOM 741 O O . ALA A 1 99 ? -16.228 -5.243 -0.705 1.00 94.69 99 ALA A O 1
ATOM 742 N N . ARG A 1 100 ? -14.728 -3.574 -0.768 1.00 94.88 100 ARG A N 1
ATOM 743 C CA . ARG A 1 100 ? -13.736 -4.266 -1.610 1.00 94.88 100 ARG A CA 1
ATOM 744 C C . ARG A 1 100 ? -12.524 -4.762 -0.824 1.00 94.88 100 ARG A C 1
ATOM 746 O O . ARG A 1 100 ? -11.575 -5.236 -1.438 1.00 94.88 100 ARG A O 1
ATOM 753 N N . ALA A 1 101 ? -12.505 -4.576 0.493 1.00 96.50 101 ALA A N 1
ATOM 754 C CA . ALA A 1 101 ? -11.380 -4.936 1.340 1.00 96.50 101 ALA A CA 1
ATOM 755 C C . ALA A 1 101 ? -11.678 -6.223 2.110 1.00 96.50 101 ALA A C 1
ATOM 757 O O . ALA A 1 101 ? -12.759 -6.372 2.670 1.00 96.50 101 ALA A O 1
ATOM 758 N N . ASP A 1 102 ? -10.683 -7.098 2.203 1.00 97.31 102 ASP A N 1
ATOM 759 C CA . ASP A 1 102 ? -10.734 -8.303 3.036 1.00 97.31 102 ASP A CA 1
ATOM 760 C C . ASP A 1 102 ? -10.244 -8.014 4.461 1.00 97.31 102 ASP A C 1
ATOM 762 O O . ASP A 1 102 ? -10.631 -8.668 5.429 1.00 97.31 102 ASP A O 1
ATOM 766 N N . ALA A 1 103 ? -9.376 -7.009 4.605 1.00 97.62 103 ALA A N 1
ATOM 767 C CA . ALA A 1 103 ? -8.898 -6.538 5.894 1.00 97.62 103 ALA A CA 1
ATOM 768 C C . ALA A 1 103 ? -8.570 -5.043 5.870 1.00 97.62 103 ALA A C 1
ATOM 770 O O . ALA A 1 103 ? -8.193 -4.465 4.844 1.00 97.62 103 ALA A O 1
ATOM 771 N N . VAL A 1 104 ? -8.644 -4.426 7.048 1.00 97.56 104 VAL A N 1
ATOM 772 C CA . VAL A 1 104 ? -8.223 -3.045 7.285 1.00 97.56 104 VAL A CA 1
ATOM 773 C C . VAL A 1 104 ? -6.908 -3.033 8.053 1.00 97.56 104 VAL A C 1
ATOM 775 O O . VAL A 1 104 ? -6.777 -3.676 9.093 1.00 97.56 104 VAL A O 1
ATOM 778 N N . VAL A 1 105 ? -5.938 -2.255 7.579 1.00 96.19 105 VAL A N 1
ATOM 779 C CA . VAL A 1 105 ? -4.652 -2.034 8.246 1.00 96.19 105 VAL A CA 1
ATOM 780 C C . VAL A 1 105 ? -4.611 -0.615 8.801 1.00 96.19 105 VAL A C 1
ATOM 782 O O . VAL A 1 105 ? -4.442 0.351 8.060 1.00 96.19 105 VAL A O 1
ATOM 785 N N . ALA A 1 106 ? -4.727 -0.477 10.120 1.00 93.88 106 ALA A N 1
ATOM 786 C CA . ALA A 1 106 ? -4.574 0.798 10.809 1.00 93.88 106 ALA A CA 1
ATOM 787 C C . ALA A 1 106 ? -3.094 1.067 11.120 1.00 93.88 106 ALA A C 1
ATOM 789 O O . ALA A 1 106 ? -2.509 0.456 12.024 1.00 93.88 106 ALA A O 1
ATOM 790 N N . LEU A 1 107 ? -2.482 1.995 10.383 1.00 90.56 107 LEU A N 1
ATOM 791 C CA . LEU A 1 107 ? -1.091 2.403 10.568 1.00 90.56 107 LEU A CA 1
ATOM 792 C C . LEU A 1 107 ? -0.993 3.538 11.581 1.00 90.56 107 LEU A C 1
ATOM 794 O O . LEU A 1 107 ? -1.522 4.627 11.376 1.00 90.56 107 LEU A O 1
ATOM 798 N N . SER A 1 108 ? -0.290 3.289 12.682 1.00 83.94 108 SER A N 1
ATOM 799 C CA . SER A 1 108 ? 0.042 4.335 13.649 1.00 83.94 108 SER A CA 1
ATOM 800 C C . SER A 1 108 ? 1.387 4.990 13.308 1.00 83.94 108 SER A C 1
ATOM 802 O O . SER A 1 108 ? 2.289 4.299 12.811 1.00 83.94 108 SER A O 1
ATOM 804 N N . PRO A 1 109 ? 1.559 6.289 13.618 1.00 71.12 109 PRO A N 1
ATOM 805 C CA . PRO A 1 109 ? 2.827 6.977 13.413 1.00 71.12 109 PRO A CA 1
ATOM 806 C C . PRO A 1 109 ? 3.967 6.326 14.223 1.00 71.12 109 PRO A C 1
ATOM 808 O O . PRO A 1 109 ? 3.709 5.577 15.178 1.00 71.12 109 PRO A O 1
ATOM 811 N N . PRO A 1 110 ? 5.235 6.597 13.858 1.00 66.56 110 PRO A N 1
ATOM 812 C CA . PRO A 1 110 ? 6.388 6.137 14.623 1.00 66.56 110 PRO A CA 1
ATOM 813 C C . PRO A 1 110 ? 6.295 6.612 16.076 1.00 66.56 110 PRO A C 1
ATOM 815 O O . PRO A 1 110 ? 5.936 7.758 16.334 1.00 66.56 110 PRO A O 1
ATOM 818 N N . ALA A 1 111 ? 6.661 5.745 17.023 1.00 58.22 111 ALA A N 1
ATOM 819 C CA . ALA A 1 111 ? 6.563 6.007 18.465 1.00 58.22 111 ALA A CA 1
ATOM 820 C C . ALA A 1 111 ? 7.429 7.189 18.958 1.00 58.22 111 ALA A C 1
ATOM 822 O O . ALA A 1 111 ? 7.286 7.625 20.096 1.00 58.22 111 ALA A O 1
ATOM 823 N N . ASP A 1 112 ? 8.310 7.705 18.101 1.00 56.06 112 ASP A N 1
ATOM 824 C CA . ASP A 1 112 ? 9.360 8.655 18.462 1.00 56.06 112 ASP A CA 1
ATOM 825 C C . ASP A 1 112 ? 8.997 10.104 18.090 1.00 56.06 112 ASP A C 1
ATOM 827 O O . ASP A 1 112 ? 9.715 11.040 18.451 1.00 56.06 112 ASP A O 1
ATOM 831 N N . ALA A 1 113 ? 7.879 10.311 17.383 1.00 52.12 113 ALA A N 1
ATOM 832 C CA . ALA A 1 113 ? 7.339 11.634 17.097 1.00 52.12 113 ALA A CA 1
ATOM 833 C C . ALA A 1 113 ? 6.692 12.202 18.373 1.00 52.12 113 ALA A C 1
ATOM 835 O O . ALA A 1 113 ? 5.492 12.079 18.576 1.00 52.12 113 ALA A O 1
ATOM 836 N N . ALA A 1 114 ? 7.528 12.772 19.246 1.00 44.72 114 ALA A N 1
ATOM 837 C CA . ALA A 1 114 ? 7.168 13.498 20.465 1.00 44.72 114 ALA A CA 1
ATOM 838 C C . ALA A 1 114 ? 6.238 12.737 21.436 1.00 44.72 114 ALA A C 1
ATOM 840 O O . ALA A 1 114 ? 5.020 12.799 21.341 1.00 44.72 114 ALA A O 1
ATOM 841 N N . SER A 1 115 ? 6.834 12.103 22.449 1.00 42.44 115 SER A N 1
ATOM 842 C CA . SER A 1 115 ? 6.233 11.950 23.788 1.00 42.44 115 SER A CA 1
ATOM 843 C C . SER A 1 115 ? 4.874 11.254 23.922 1.00 42.44 115 SER A C 1
ATOM 845 O O . SER A 1 115 ? 4.313 11.305 25.011 1.00 42.44 115 SER A O 1
ATOM 847 N N . ARG A 1 116 ? 4.326 10.598 22.897 1.00 48.44 116 ARG A N 1
ATOM 848 C CA . ARG A 1 116 ? 3.046 9.901 23.053 1.00 48.44 116 ARG A CA 1
ATOM 849 C C . ARG A 1 116 ? 3.282 8.522 23.646 1.00 48.44 116 ARG A C 1
ATOM 851 O O . ARG A 1 116 ? 3.849 7.628 23.012 1.00 48.44 116 ARG A O 1
ATOM 858 N N . SER A 1 117 ? 2.862 8.361 24.897 1.00 46.28 117 SER A N 1
ATOM 859 C CA . SER A 1 117 ? 2.817 7.058 25.558 1.00 46.28 117 SER A CA 1
ATOM 860 C C . SER A 1 117 ? 1.989 6.083 24.714 1.00 46.28 117 SER A C 1
ATOM 862 O O . SER A 1 117 ? 1.048 6.472 24.026 1.00 46.28 117 SER A O 1
ATOM 864 N N . LEU A 1 118 ? 2.286 4.784 24.805 1.00 48.31 118 LEU A N 1
ATOM 865 C CA . LEU A 1 118 ? 1.464 3.712 24.221 1.00 48.31 118 LEU A CA 1
ATOM 866 C C . LEU A 1 118 ? -0.032 3.839 24.588 1.00 48.31 118 LEU A C 1
ATOM 868 O O . LEU A 1 118 ? -0.871 3.314 23.859 1.00 48.31 118 LEU A O 1
ATOM 872 N N . ALA A 1 119 ? -0.340 4.546 25.682 1.00 47.34 119 ALA A N 1
ATOM 873 C CA . ALA A 1 119 ? -1.679 4.877 26.161 1.00 47.34 119 ALA A CA 1
ATOM 874 C C . ALA A 1 119 ? -2.478 5.838 25.254 1.00 47.34 119 ALA A C 1
ATOM 876 O O . ALA A 1 119 ? -3.700 5.868 25.347 1.00 47.34 119 ALA A O 1
ATOM 877 N N . GLU A 1 120 ? -1.830 6.592 24.362 1.00 60.16 120 GLU A N 1
ATOM 878 C CA . GLU A 1 120 ? -2.503 7.555 23.471 1.00 60.16 120 GLU A CA 1
ATOM 879 C C . GLU A 1 120 ? -2.920 6.951 22.125 1.00 60.16 120 GLU A C 1
ATOM 881 O O . GLU A 1 120 ? -3.550 7.615 21.301 1.00 60.16 120 GLU A O 1
ATOM 886 N N . GLN A 1 121 ? -2.586 5.683 21.870 1.00 67.81 121 GLN A N 1
ATOM 887 C CA . GLN A 1 121 ? -3.061 5.026 20.660 1.00 67.81 121 GLN A CA 1
ATOM 888 C C . GLN A 1 121 ? -4.526 4.620 20.813 1.00 67.81 121 GLN A C 1
ATOM 890 O O . GLN A 1 121 ? -4.897 4.046 21.840 1.00 67.81 121 GLN A O 1
ATOM 895 N N . PRO A 1 122 ? -5.361 4.832 19.782 1.00 77.94 122 PRO A N 1
ATOM 896 C CA . PRO A 1 122 ? -6.747 4.410 19.842 1.00 77.94 122 PRO A CA 1
ATOM 897 C C . PRO A 1 122 ? -6.813 2.896 20.062 1.00 77.94 122 PRO A C 1
ATOM 899 O O . PRO A 1 122 ? -6.107 2.115 19.413 1.00 77.94 122 PRO A O 1
ATOM 902 N N . SER A 1 123 ? -7.652 2.486 21.014 1.00 87.38 123 SER A N 1
ATOM 903 C CA . SER A 1 123 ? -7.965 1.078 21.230 1.00 87.38 123 SER A CA 1
ATOM 904 C C . SER A 1 123 ? -8.613 0.483 19.981 1.00 87.38 123 SER A C 1
ATOM 906 O O . SER A 1 123 ? -9.195 1.201 19.164 1.00 87.38 123 SER A O 1
ATOM 908 N N . GLU A 1 124 ? -8.555 -0.841 19.839 1.00 90.38 124 GLU A N 1
ATOM 909 C CA . GLU A 1 124 ? -9.206 -1.523 18.717 1.00 90.38 124 GLU A CA 1
ATOM 910 C C . GLU A 1 124 ? -10.707 -1.205 18.657 1.00 90.38 124 GLU A C 1
ATOM 912 O O . GLU A 1 124 ? -11.220 -0.845 17.602 1.00 90.38 124 GLU A O 1
ATOM 917 N N . CYS A 1 125 ? -11.390 -1.223 19.807 1.00 91.62 125 CYS A N 1
ATOM 918 C CA . CYS A 1 125 ? -12.800 -0.843 19.913 1.00 91.62 125 CYS A CA 1
ATOM 919 C C . CYS A 1 125 ? -13.054 0.594 19.417 1.00 91.62 125 CYS A C 1
ATOM 921 O O . CYS A 1 125 ? -14.007 0.844 18.677 1.00 91.62 125 CYS A O 1
ATOM 923 N N . SER A 1 126 ? -12.170 1.542 19.755 1.00 91.62 126 SER A N 1
ATOM 924 C CA . SER A 1 126 ? -12.261 2.922 19.264 1.00 91.62 126 SER A CA 1
ATOM 925 C C . SER A 1 126 ? -12.097 3.001 17.743 1.00 91.62 126 SER A C 1
ATOM 927 O O . SER A 1 126 ? -12.890 3.669 17.078 1.00 91.62 126 SER A O 1
ATOM 929 N N . LEU A 1 127 ? -11.117 2.287 17.177 1.00 92.81 127 LEU A N 1
ATOM 930 C CA . LEU A 1 127 ? -10.894 2.228 15.728 1.00 92.81 127 LEU A CA 1
ATOM 931 C C . LEU A 1 127 ? -12.090 1.616 14.997 1.00 92.81 127 LEU A C 1
ATOM 933 O O . LEU A 1 127 ? -12.617 2.246 14.081 1.00 92.81 127 LEU A O 1
ATOM 937 N N . ARG A 1 128 ? -12.561 0.444 15.438 1.00 95.00 128 ARG A N 1
ATOM 938 C CA . ARG A 1 128 ? -13.728 -0.241 14.861 1.00 95.00 128 ARG A CA 1
ATOM 939 C C . ARG A 1 128 ? -14.955 0.665 14.847 1.00 95.00 128 ARG A C 1
ATOM 941 O O . ARG A 1 128 ? -15.585 0.813 13.804 1.00 95.00 128 ARG A O 1
ATOM 948 N N . ARG A 1 129 ? -15.246 1.342 15.964 1.00 94.19 129 ARG A N 1
ATOM 949 C CA . ARG A 1 129 ? -16.378 2.276 16.063 1.00 94.19 129 ARG A CA 1
ATOM 950 C C . ARG A 1 129 ? -16.225 3.478 15.130 1.00 94.19 129 ARG A C 1
ATOM 952 O O . ARG A 1 129 ? -17.171 3.827 14.431 1.00 94.19 129 ARG A O 1
ATOM 959 N N . ARG A 1 130 ? -15.053 4.123 15.114 1.00 92.38 130 ARG A N 1
ATOM 960 C CA . ARG A 1 130 ? -14.814 5.344 14.317 1.00 92.38 130 ARG A CA 1
ATOM 961 C C . ARG A 1 130 ? -14.789 5.066 12.813 1.00 92.38 130 ARG A C 1
ATOM 963 O O . ARG A 1 130 ? -15.241 5.906 12.043 1.00 92.38 130 ARG A O 1
ATOM 970 N N . LEU A 1 131 ? -14.294 3.899 12.411 1.00 94.06 131 LEU A N 1
ATOM 971 C CA . LEU A 1 131 ? -14.289 3.441 11.021 1.00 94.06 131 LEU A CA 1
ATOM 972 C C . LEU A 1 131 ? -15.583 2.712 10.633 1.00 94.06 131 LEU A C 1
ATOM 974 O O . LEU A 1 131 ? -15.755 2.387 9.467 1.00 94.06 131 LEU A O 1
ATOM 978 N N . ARG A 1 132 ? -16.498 2.467 11.583 1.00 94.38 132 ARG A N 1
ATOM 979 C CA . ARG A 1 132 ? -17.740 1.703 11.369 1.00 94.38 132 ARG A CA 1
ATOM 980 C C . ARG A 1 132 ? -17.470 0.343 10.711 1.00 94.38 132 ARG A C 1
ATOM 982 O O . ARG A 1 132 ? -18.150 -0.036 9.763 1.00 94.38 132 ARG A O 1
ATOM 989 N N . LEU A 1 133 ? -16.443 -0.358 11.193 1.00 96.38 133 LEU A N 1
ATOM 990 C CA . LEU A 1 133 ? -16.075 -1.668 10.656 1.00 96.38 133 LEU A CA 1
ATOM 991 C C . LEU A 1 133 ? -17.134 -2.705 11.037 1.00 96.38 133 LEU A C 1
ATOM 993 O O . LEU A 1 133 ? -17.564 -2.708 12.197 1.00 96.38 133 LEU A O 1
ATOM 997 N N . PRO A 1 134 ? -17.519 -3.601 10.115 1.00 95.44 134 PRO A N 1
ATOM 998 C CA . PRO A 1 134 ? -18.394 -4.698 10.468 1.00 95.44 134 PRO A CA 1
ATOM 999 C C . PRO A 1 134 ? -17.654 -5.703 11.377 1.00 95.44 134 PRO A C 1
ATOM 1001 O O . PRO A 1 134 ? -16.414 -5.709 11.413 1.00 95.44 134 PRO A O 1
ATOM 1004 N N . PRO A 1 135 ? -18.379 -6.504 12.178 1.00 94.00 135 PRO A N 1
ATOM 1005 C CA . PRO A 1 135 ? -17.780 -7.388 13.182 1.00 94.00 135 PRO A CA 1
ATOM 1006 C C . PRO A 1 135 ? -16.732 -8.353 12.613 1.00 94.00 135 PRO A C 1
ATOM 1008 O O . PRO A 1 135 ? -15.678 -8.541 13.221 1.00 94.00 135 PRO A O 1
ATOM 1011 N N . GLU A 1 136 ? -16.999 -8.903 11.432 1.00 95.44 136 GLU A N 1
ATOM 1012 C CA . GLU A 1 136 ? -16.166 -9.868 10.716 1.00 95.44 136 GLU A CA 1
ATOM 1013 C C . GLU A 1 136 ? -14.925 -9.250 10.062 1.00 95.44 136 GLU A C 1
ATOM 1015 O O . GLU A 1 136 ? -13.980 -9.972 9.748 1.00 95.44 136 GLU A O 1
ATOM 1020 N N . MET A 1 137 ? -14.885 -7.923 9.891 1.00 97.19 137 MET A N 1
ATOM 1021 C CA . MET A 1 137 ? -13.739 -7.260 9.273 1.00 97.19 137 MET A CA 1
ATOM 1022 C C . MET A 1 137 ? -12.494 -7.448 10.137 1.00 97.19 137 MET A C 1
ATOM 1024 O O . MET A 1 137 ? -12.438 -7.017 11.303 1.00 97.19 137 MET A O 1
ATOM 1028 N N . LEU A 1 138 ? -11.468 -8.051 9.539 1.00 97.38 138 LEU A N 1
ATOM 1029 C CA . LEU A 1 138 ? -10.161 -8.185 10.158 1.00 97.38 138 LEU A CA 1
ATOM 1030 C C . LEU A 1 138 ? -9.506 -6.803 10.257 1.00 97.38 138 LEU A C 1
ATOM 1032 O O . LEU A 1 138 ? -9.323 -6.106 9.260 1.00 97.38 138 LEU A O 1
ATOM 1036 N N . LEU A 1 139 ? -9.134 -6.415 11.477 1.00 96.69 139 LEU A N 1
ATOM 1037 C CA . LEU A 1 139 ? -8.418 -5.174 11.752 1.00 96.69 139 LEU A CA 1
ATOM 1038 C C . LEU A 1 139 ? -6.990 -5.488 12.198 1.00 96.69 139 LEU A C 1
ATOM 1040 O O . LEU A 1 139 ? -6.753 -5.953 13.311 1.00 96.69 139 LEU A O 1
ATOM 1044 N N . LEU A 1 140 ? -6.030 -5.182 11.334 1.00 95.44 140 LEU A N 1
ATOM 1045 C CA . LEU A 1 140 ? -4.604 -5.284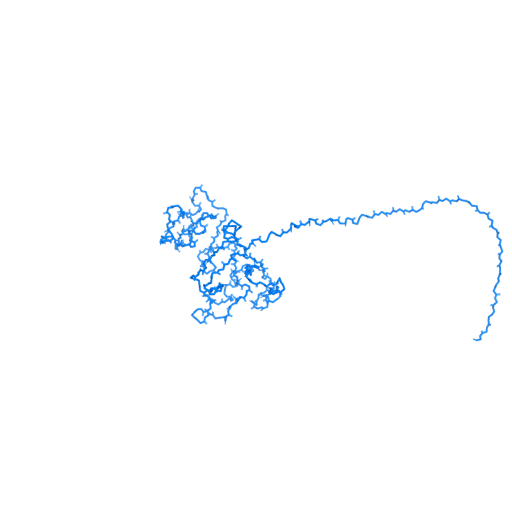 11.610 1.00 95.44 140 LEU A CA 1
ATOM 1046 C C . LEU A 1 140 ? -4.063 -3.928 12.062 1.00 95.44 140 LEU A C 1
ATOM 1048 O O . LEU A 1 140 ? -4.450 -2.878 11.550 1.00 95.44 140 LEU A O 1
ATOM 1052 N N . ARG A 1 141 ? -3.130 -3.932 13.017 1.00 91.25 141 ARG A N 1
ATOM 1053 C CA . ARG A 1 141 ? -2.488 -2.710 13.519 1.00 91.25 141 ARG A CA 1
ATOM 1054 C C . ARG A 1 141 ? -1.011 -2.722 13.170 1.00 91.25 141 ARG A C 1
ATOM 1056 O O . ARG A 1 141 ? -0.261 -3.570 13.646 1.00 91.25 141 ARG A O 1
ATOM 1063 N N . GLY A 1 142 ? -0.599 -1.752 12.364 1.00 88.50 142 GLY A N 1
ATOM 1064 C CA . GLY A 1 142 ? 0.793 -1.563 11.979 1.00 88.50 142 GLY A CA 1
ATOM 1065 C C . GLY A 1 142 ? 1.406 -0.338 12.645 1.00 88.50 142 GLY A C 1
ATOM 1066 O O . GLY A 1 142 ? 0.717 0.594 13.068 1.00 88.50 142 GLY A O 1
ATOM 1067 N N . ARG A 1 143 ? 2.735 -0.331 12.733 1.00 83.75 143 ARG A N 1
ATOM 1068 C CA . ARG A 1 143 ? 3.510 0.840 13.148 1.00 83.75 143 ARG A CA 1
ATOM 1069 C C . ARG A 1 143 ? 4.654 1.050 12.186 1.00 83.75 143 ARG A C 1
ATOM 1071 O O . ARG A 1 143 ? 5.400 0.112 11.907 1.00 83.75 143 ARG A O 1
ATOM 1078 N N . LEU A 1 144 ? 4.820 2.289 11.748 1.00 82.00 144 LEU A N 1
ATOM 1079 C CA . LEU A 1 144 ? 5.975 2.662 10.950 1.00 82.00 144 LEU A CA 1
ATOM 1080 C C . LEU A 1 144 ? 7.219 2.681 11.837 1.00 82.00 144 LEU A C 1
ATOM 1082 O O . LEU A 1 144 ? 7.226 3.273 12.920 1.00 82.00 144 LEU A O 1
ATOM 1086 N N . ARG A 1 145 ? 8.275 2.018 11.371 1.00 79.19 145 ARG A N 1
ATOM 1087 C CA . ARG A 1 145 ? 9.602 2.074 11.979 1.00 79.19 145 ARG A CA 1
ATOM 1088 C C . ARG A 1 145 ? 10.576 2.648 10.960 1.00 79.19 145 ARG A C 1
ATOM 1090 O O . ARG A 1 145 ? 10.624 2.134 9.844 1.00 79.19 145 ARG A O 1
ATOM 1097 N N . PRO A 1 146 ? 11.353 3.677 11.326 1.00 78.81 146 PRO A N 1
ATOM 1098 C CA . PRO A 1 146 ? 12.465 4.121 10.500 1.00 78.81 146 PRO A CA 1
ATOM 1099 C C . PRO A 1 146 ? 13.409 2.952 10.195 1.00 78.81 146 PRO A C 1
ATOM 1101 O O . PRO A 1 146 ? 13.654 2.111 11.068 1.00 78.81 146 PRO A O 1
ATOM 1104 N N . ALA A 1 147 ? 13.953 2.890 8.977 1.00 79.56 147 ALA A N 1
ATOM 1105 C CA . ALA A 1 147 ? 14.920 1.848 8.658 1.00 79.56 147 ALA A CA 1
ATOM 1106 C C . ALA A 1 147 ? 16.190 2.056 9.494 1.00 79.56 147 ALA A C 1
ATOM 1108 O O . ALA A 1 147 ? 16.745 3.157 9.546 1.00 79.56 147 ALA A O 1
ATOM 1109 N N . ALA A 1 148 ? 16.669 0.985 10.132 1.00 79.19 148 ALA A N 1
ATOM 1110 C CA . ALA A 1 148 ? 17.741 1.061 11.122 1.00 79.19 148 ALA A CA 1
ATOM 1111 C C . ALA A 1 148 ? 19.015 1.733 10.585 1.00 79.19 148 ALA A C 1
ATOM 1113 O O . ALA A 1 148 ? 19.659 2.503 11.295 1.00 79.19 148 ALA A O 1
ATOM 1114 N N . GLU A 1 149 ? 19.372 1.472 9.329 1.00 80.94 149 GLU A N 1
ATOM 1115 C CA . GLU A 1 149 ? 20.546 2.068 8.696 1.00 80.94 149 GLU A CA 1
ATOM 1116 C C . GLU A 1 149 ? 20.404 3.586 8.523 1.00 80.94 149 GLU A C 1
ATOM 1118 O O . GLU A 1 149 ? 21.298 4.347 8.893 1.00 80.94 149 GLU A O 1
ATOM 1123 N N . GLN A 1 150 ? 19.252 4.041 8.028 1.00 79.19 150 GLN A N 1
ATOM 1124 C CA . GLN A 1 150 ? 18.958 5.462 7.847 1.00 79.19 150 GLN A CA 1
ATOM 1125 C C . GLN A 1 150 ? 18.951 6.184 9.200 1.00 79.19 150 GLN A C 1
ATOM 1127 O O . GLN A 1 150 ? 19.558 7.246 9.325 1.00 79.19 150 GLN A O 1
ATOM 1132 N N . SER A 1 151 ? 18.363 5.571 10.236 1.00 80.44 151 SER A N 1
ATOM 1133 C CA . SER A 1 151 ? 18.399 6.098 11.607 1.00 80.44 151 SER A CA 1
ATOM 1134 C C . SER A 1 151 ? 19.819 6.241 12.150 1.00 80.44 151 SER A C 1
ATOM 1136 O O . SER A 1 151 ? 20.126 7.241 12.796 1.00 80.44 151 SER A O 1
ATOM 1138 N N . ARG A 1 152 ? 20.703 5.271 11.883 1.00 83.12 152 ARG A N 1
ATOM 1139 C CA . ARG A 1 152 ? 22.108 5.336 12.318 1.00 83.12 152 ARG A CA 1
ATOM 1140 C C . ARG A 1 152 ? 22.860 6.484 11.649 1.00 83.12 152 ARG A C 1
ATOM 1142 O O . ARG A 1 152 ? 23.602 7.172 12.339 1.00 83.12 152 ARG A O 1
ATOM 1149 N N . ARG A 1 153 ? 22.636 6.723 10.350 1.00 82.94 153 ARG A N 1
ATOM 1150 C CA . ARG A 1 153 ? 23.322 7.784 9.584 1.00 82.94 153 ARG A CA 1
ATOM 1151 C C . ARG A 1 153 ? 23.030 9.189 10.109 1.00 82.94 153 ARG A C 1
ATOM 1153 O O . ARG A 1 153 ? 23.913 10.038 10.095 1.00 82.94 153 ARG A O 1
ATOM 1160 N N . VAL A 1 154 ? 21.803 9.437 10.564 1.00 82.56 154 VAL A N 1
ATOM 1161 C CA . VAL A 1 154 ? 21.390 10.769 11.041 1.00 82.56 154 VAL A CA 1
ATOM 1162 C C . VAL A 1 154 ? 21.517 10.936 12.554 1.00 82.56 154 VAL A C 1
ATOM 1164 O O . VAL A 1 154 ? 21.539 12.062 13.040 1.00 82.56 154 VAL A O 1
ATOM 1167 N N . SER A 1 155 ? 21.625 9.843 13.313 1.00 81.06 155 SER A N 1
ATOM 1168 C CA . SER A 1 155 ? 21.701 9.857 14.776 1.00 81.06 155 SER A CA 1
ATOM 1169 C C . SER A 1 155 ? 22.825 10.757 15.302 1.00 81.06 155 SER A C 1
ATOM 1171 O O . SER A 1 155 ? 24.005 10.504 15.074 1.00 81.06 155 SER A O 1
ATOM 1173 N N . GLY A 1 156 ? 22.467 11.779 16.086 1.00 81.06 156 GLY A N 1
ATOM 1174 C CA . GLY A 1 156 ? 23.424 12.725 16.672 1.00 81.06 156 GLY A CA 1
ATOM 1175 C C . GLY A 1 156 ? 23.939 13.807 15.716 1.00 81.06 156 GLY A C 1
ATOM 1176 O O . GLY A 1 156 ? 24.600 14.743 16.186 1.00 81.06 156 GLY A O 1
ATOM 1177 N N . ALA A 1 157 ? 23.599 13.730 14.425 1.00 83.38 157 ALA A N 1
ATOM 1178 C CA . ALA A 1 157 ? 23.900 14.762 13.444 1.00 83.38 157 ALA A CA 1
ATOM 1179 C C . ALA A 1 157 ? 22.995 15.988 13.641 1.00 83.38 157 ALA A C 1
ATOM 1181 O O . ALA A 1 157 ? 21.860 15.895 14.127 1.00 83.38 157 ALA A O 1
ATOM 1182 N N . ARG A 1 158 ? 23.511 17.159 13.254 1.00 84.44 158 ARG A N 1
ATOM 1183 C CA . ARG A 1 158 ? 22.684 18.349 13.037 1.00 84.44 158 ARG A CA 1
ATOM 1184 C C . ARG A 1 158 ? 22.010 18.180 11.685 1.00 84.44 158 ARG A C 1
ATOM 1186 O O . ARG A 1 158 ? 22.703 18.021 10.685 1.00 84.44 158 ARG A O 1
ATOM 1193 N N . VAL A 1 159 ? 20.685 18.193 11.672 1.00 80.81 159 VAL A N 1
ATOM 1194 C CA . VAL A 1 159 ? 19.903 18.006 10.450 1.00 80.81 159 VAL A CA 1
ATOM 1195 C C . VAL A 1 159 ? 19.064 19.243 10.173 1.00 80.81 159 VAL A C 1
ATOM 1197 O O . VAL A 1 159 ? 18.595 19.919 11.091 1.00 80.81 159 VAL A O 1
ATOM 1200 N N . VAL A 1 160 ? 18.881 19.529 8.890 1.00 81.88 160 VAL A N 1
ATOM 1201 C CA . VAL A 1 160 ? 17.829 20.416 8.401 1.00 81.88 160 VAL A CA 1
ATOM 1202 C C . VAL A 1 160 ? 16.776 19.509 7.786 1.00 81.88 160 VAL A C 1
ATOM 1204 O O . VAL A 1 160 ? 17.101 18.670 6.947 1.00 81.88 160 VAL A O 1
ATOM 1207 N N . ALA A 1 161 ? 15.534 19.635 8.240 1.00 78.56 161 ALA A N 1
ATOM 1208 C CA . ALA A 1 161 ? 14.426 18.838 7.741 1.00 78.56 161 ALA A CA 1
ATOM 1209 C C . ALA A 1 161 ? 13.464 19.710 6.938 1.00 78.56 161 ALA A C 1
ATOM 1211 O O . ALA A 1 161 ? 13.062 20.778 7.393 1.00 78.56 161 ALA A O 1
ATOM 1212 N N . PHE A 1 162 ? 13.075 19.219 5.768 1.00 79.56 162 PHE A N 1
ATOM 1213 C CA . PHE A 1 162 ? 12.030 19.784 4.926 1.00 79.56 162 PHE A CA 1
ATOM 1214 C C . PHE A 1 162 ? 11.202 18.635 4.348 1.00 79.56 162 PHE A C 1
ATOM 1216 O O . PHE A 1 162 ? 11.661 17.495 4.273 1.00 79.56 162 PHE A O 1
ATOM 1223 N N . THR A 1 163 ? 9.962 18.916 3.968 1.00 76.69 163 THR A N 1
ATOM 1224 C CA . THR A 1 163 ? 9.081 17.938 3.331 1.00 76.69 163 THR A CA 1
ATOM 1225 C C . THR A 1 163 ? 8.170 18.656 2.347 1.00 76.69 163 THR A C 1
ATOM 1227 O O . THR A 1 163 ? 7.742 19.777 2.604 1.00 76.69 163 THR A O 1
ATOM 1230 N N . ALA A 1 164 ? 7.892 18.004 1.223 1.00 67.56 164 ALA A N 1
ATOM 1231 C CA . ALA A 1 164 ? 6.942 18.453 0.212 1.00 67.56 164 ALA A CA 1
ATOM 1232 C C . ALA A 1 164 ? 5.731 17.503 0.171 1.00 67.56 164 ALA A C 1
ATOM 1234 O O . ALA A 1 164 ? 5.294 17.078 -0.892 1.00 67.56 164 ALA A O 1
ATOM 1235 N N . THR A 1 165 ? 5.234 17.101 1.344 1.00 67.69 165 THR A N 1
ATOM 1236 C CA . THR A 1 165 ? 4.062 16.221 1.470 1.00 67.69 165 THR A CA 1
ATOM 1237 C C . THR A 1 165 ? 2.839 17.018 1.905 1.00 67.69 165 THR A C 1
ATOM 1239 O O . THR A 1 165 ? 2.964 18.011 2.617 1.00 67.69 165 THR A O 1
ATOM 1242 N N . ALA A 1 166 ? 1.647 16.568 1.502 1.00 57.75 166 ALA A N 1
ATOM 1243 C CA . ALA A 1 166 ? 0.379 17.241 1.803 1.00 57.75 166 ALA A CA 1
ATOM 1244 C C . ALA A 1 166 ? 0.061 17.330 3.312 1.00 57.75 166 ALA A C 1
ATOM 1246 O O . ALA A 1 166 ? -0.731 18.173 3.724 1.00 57.75 166 ALA A O 1
ATOM 1247 N N . PHE A 1 167 ? 0.694 16.488 4.136 1.00 59.69 167 PHE A N 1
ATOM 1248 C CA . PHE A 1 167 ? 0.515 16.451 5.589 1.00 59.69 167 PHE A CA 1
ATOM 1249 C C . PHE A 1 167 ? 1.878 16.449 6.295 1.00 59.69 167 PHE A C 1
ATOM 1251 O O . PHE A 1 167 ? 2.329 15.405 6.781 1.00 59.69 167 PHE A O 1
ATOM 1258 N N . PRO A 1 168 ? 2.571 17.601 6.342 1.00 55.62 168 PRO A N 1
ATOM 1259 C CA . PRO A 1 168 ? 3.881 17.685 6.961 1.00 55.62 168 PRO A CA 1
ATOM 1260 C C . PRO A 1 168 ? 3.759 17.442 8.470 1.00 55.62 168 PRO A C 1
ATOM 1262 O O . PRO A 1 168 ? 3.270 18.278 9.221 1.00 55.62 168 PRO A O 1
ATOM 1265 N N . ARG A 1 169 ? 4.235 16.281 8.928 1.00 58.22 169 ARG A N 1
ATOM 1266 C CA . ARG A 1 169 ? 4.327 15.927 10.358 1.00 58.22 169 ARG A CA 1
ATOM 1267 C C . ARG A 1 169 ? 5.612 16.440 11.029 1.00 58.22 169 ARG A C 1
ATOM 1269 O O . ARG A 1 169 ? 5.885 16.099 12.176 1.00 58.22 169 ARG A O 1
ATOM 1276 N N . MET A 1 170 ? 6.417 17.235 10.321 1.00 52.69 170 MET A N 1
ATOM 1277 C CA . MET A 1 170 ? 7.643 17.828 10.859 1.00 52.69 170 MET A CA 1
ATOM 1278 C C . MET A 1 170 ? 7.338 19.205 11.465 1.00 52.69 170 MET A C 1
ATOM 1280 O O . MET A 1 170 ? 6.624 19.985 10.834 1.00 52.69 170 MET A O 1
ATOM 1284 N N . PRO A 1 171 ? 7.887 19.547 12.647 1.00 46.72 171 PRO A N 1
ATOM 1285 C CA . PRO A 1 171 ? 7.861 20.927 13.127 1.00 46.72 171 PRO A CA 1
ATOM 1286 C C . PRO A 1 171 ? 8.545 21.860 12.103 1.00 46.72 171 PRO A C 1
ATOM 1288 O O . PRO A 1 171 ? 9.381 21.386 11.326 1.00 46.72 171 PRO A O 1
ATOM 1291 N N . PRO A 1 172 ? 8.215 23.170 12.083 1.00 48.59 172 PRO A N 1
ATOM 1292 C CA . PRO A 1 172 ? 8.795 24.133 11.143 1.00 48.59 172 PRO A CA 1
ATOM 1293 C C . PRO A 1 172 ? 10.324 24.057 11.139 1.00 48.59 172 PRO A C 1
ATOM 1295 O O . PRO A 1 172 ? 10.917 23.751 12.176 1.00 48.59 172 PRO A O 1
ATOM 1298 N N . VAL A 1 173 ? 10.945 24.331 9.981 1.00 48.59 173 VAL A N 1
ATOM 1299 C CA . VAL A 1 173 ? 12.394 24.202 9.752 1.00 48.59 173 VAL A CA 1
ATOM 1300 C C . VAL A 1 173 ? 13.167 24.840 10.908 1.00 48.59 173 VAL A C 1
ATOM 1302 O O . VAL A 1 173 ? 13.220 26.057 11.060 1.00 48.59 173 VAL A O 1
ATOM 1305 N N . ARG A 1 174 ? 13.753 23.996 11.754 1.00 49.47 174 ARG A N 1
ATOM 1306 C CA . ARG A 1 174 ? 14.634 24.374 12.859 1.00 49.47 174 ARG A CA 1
ATOM 1307 C C . ARG A 1 174 ? 15.860 23.481 12.787 1.00 49.47 174 ARG A C 1
ATOM 1309 O O . ARG A 1 174 ? 15.755 22.308 12.432 1.00 49.47 174 ARG A O 1
ATOM 1316 N N . HIS A 1 175 ? 17.018 24.016 13.160 1.00 45.62 175 HIS A N 1
ATOM 1317 C CA . HIS A 1 175 ? 18.188 23.187 13.424 1.00 45.62 175 HIS A CA 1
ATOM 1318 C C . HIS A 1 175 ? 17.853 22.244 14.582 1.00 45.62 175 HIS A C 1
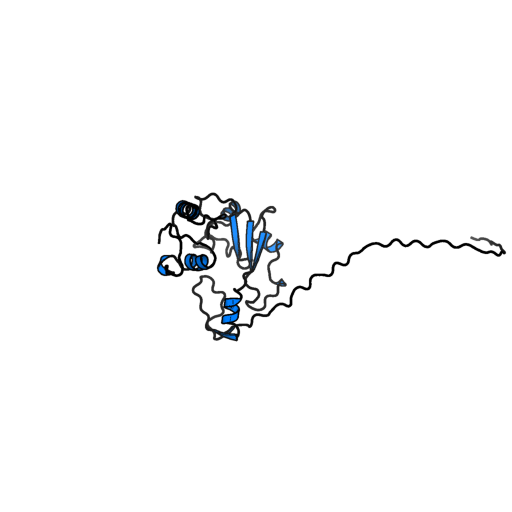ATOM 1320 O O . HIS A 1 175 ? 17.758 22.671 15.732 1.00 45.62 175 HIS A O 1
ATOM 1326 N N . ALA A 1 176 ? 17.638 20.969 14.275 1.00 53.19 176 ALA A N 1
ATOM 1327 C CA . ALA A 1 176 ? 17.349 19.949 15.267 1.00 53.19 176 ALA A CA 1
ATOM 1328 C C . ALA A 1 176 ? 18.483 18.927 15.280 1.00 53.19 176 ALA A C 1
ATOM 1330 O O . ALA A 1 176 ? 19.091 18.609 14.253 1.00 53.19 176 ALA A O 1
ATOM 1331 N N . ARG A 1 177 ? 18.788 18.411 16.468 1.00 51.91 177 ARG A N 1
ATOM 1332 C CA . ARG A 1 177 ? 19.706 17.286 16.613 1.00 51.91 177 ARG A CA 1
ATOM 1333 C C . ARG A 1 177 ? 18.878 16.013 16.548 1.00 51.91 177 ARG A C 1
ATOM 1335 O O . ARG A 1 177 ? 17.948 15.863 17.339 1.00 51.91 177 ARG A O 1
ATOM 1342 N N . ALA A 1 178 ? 19.180 15.119 15.609 1.00 55.81 178 ALA A N 1
ATOM 1343 C CA . ALA A 1 178 ? 18.396 13.896 15.486 1.00 55.81 178 ALA A CA 1
ATOM 1344 C C . ALA A 1 178 ? 18.555 13.043 16.754 1.00 55.81 178 ALA A C 1
ATOM 1346 O O . ALA A 1 178 ? 19.674 12.844 17.247 1.00 55.81 178 ALA A O 1
ATOM 1347 N N . ALA A 1 179 ? 17.432 12.552 17.281 1.00 56.19 179 ALA A N 1
ATOM 1348 C CA . ALA A 1 179 ? 17.418 11.706 18.464 1.00 56.19 179 ALA A CA 1
ATOM 1349 C C . ALA A 1 179 ? 18.258 10.440 18.228 1.00 56.19 179 ALA A C 1
ATOM 1351 O O . ALA A 1 179 ? 18.217 9.838 17.154 1.00 56.19 179 ALA A O 1
ATOM 1352 N N . ARG A 1 180 ? 19.035 10.034 19.239 1.00 48.47 180 ARG A N 1
ATOM 1353 C CA . ARG A 1 180 ? 19.786 8.775 19.186 1.00 48.47 180 ARG A CA 1
ATOM 1354 C C . ARG A 1 180 ? 18.803 7.598 19.259 1.00 48.47 180 ARG A C 1
ATOM 1356 O O . ARG A 1 180 ? 17.929 7.626 20.130 1.00 48.47 180 ARG A O 1
ATOM 1363 N N . PRO A 1 181 ? 18.943 6.558 18.417 1.00 45.59 181 PRO A N 1
ATOM 1364 C CA . PRO A 1 181 ? 18.103 5.376 18.502 1.00 45.59 181 PRO A CA 1
ATOM 1365 C C . PRO A 1 181 ? 18.306 4.725 19.871 1.00 45.59 181 PRO A C 1
ATOM 1367 O O . PRO A 1 181 ? 19.420 4.349 20.240 1.00 45.59 181 PRO A O 1
ATOM 1370 N N . ARG A 1 182 ? 17.229 4.617 20.652 1.00 43.16 182 ARG A N 1
ATOM 1371 C CA . ARG A 1 182 ? 17.248 3.887 21.921 1.00 43.16 182 ARG A CA 1
ATOM 1372 C C . ARG A 1 182 ? 17.134 2.397 21.608 1.00 43.16 182 ARG A C 1
ATOM 1374 O O . ARG A 1 182 ? 16.098 1.943 21.130 1.00 43.16 182 ARG A O 1
ATOM 1381 N N . ALA A 1 183 ? 18.190 1.630 21.873 1.00 35.44 183 ALA A N 1
ATOM 1382 C CA . ALA A 1 183 ? 18.098 0.176 21.868 1.00 35.44 183 ALA A CA 1
ATOM 1383 C C . ALA A 1 183 ? 17.137 -0.255 22.988 1.00 35.44 183 ALA A C 1
ATOM 1385 O O . ALA A 1 183 ? 17.332 0.100 24.150 1.00 35.44 183 ALA A O 1
ATOM 1386 N N . ARG A 1 184 ? 16.075 -0.993 22.652 1.00 39.03 184 ARG A N 1
ATOM 1387 C CA . ARG A 1 184 ? 15.232 -1.632 23.667 1.00 39.03 184 ARG A CA 1
ATOM 1388 C C . ARG A 1 184 ? 15.964 -2.889 24.131 1.00 39.03 184 ARG A C 1
ATOM 1390 O O . ARG A 1 184 ? 16.298 -3.728 23.297 1.00 39.03 184 ARG A O 1
ATOM 1397 N N . ALA A 1 185 ? 16.224 -2.995 25.434 1.00 35.66 185 ALA A N 1
ATOM 1398 C CA . ALA A 1 185 ? 16.744 -4.215 26.040 1.00 35.66 185 ALA A CA 1
ATOM 1399 C C . ALA A 1 185 ? 15.869 -5.404 25.615 1.00 35.66 185 ALA A C 1
ATOM 1401 O O . ALA A 1 185 ? 14.637 -5.306 25.610 1.00 35.66 185 ALA A O 1
ATOM 1402 N N . GLY A 1 186 ? 16.528 -6.481 25.188 1.00 31.41 186 GLY A N 1
ATOM 1403 C CA . GLY A 1 186 ? 15.895 -7.676 24.655 1.00 31.41 186 GLY A CA 1
ATOM 1404 C C . GLY A 1 186 ? 14.818 -8.216 25.589 1.00 31.41 186 GLY A C 1
ATOM 1405 O O . GLY A 1 186 ? 14.960 -8.237 26.811 1.00 31.41 186 GLY A O 1
ATOM 1406 N N . HIS A 1 187 ? 13.726 -8.649 24.972 1.00 32.78 187 HIS A N 1
ATOM 1407 C CA . HIS A 1 187 ? 12.690 -9.447 25.597 1.00 32.78 187 HIS A CA 1
ATOM 1408 C C . HIS A 1 187 ? 13.363 -10.690 26.202 1.00 32.78 187 HIS A C 1
ATOM 1410 O O . HIS A 1 187 ? 13.859 -11.540 25.466 1.00 32.78 187 HIS A O 1
ATOM 1416 N N . ARG A 1 188 ? 13.451 -10.774 27.536 1.00 31.81 188 ARG A N 1
ATOM 1417 C CA . ARG A 1 188 ? 13.790 -12.037 28.200 1.00 31.81 188 ARG A CA 1
ATOM 1418 C C . ARG A 1 188 ? 12.670 -13.030 27.862 1.00 31.81 188 ARG A C 1
ATOM 1420 O O . ARG A 1 188 ? 11.514 -12.685 28.118 1.00 31.81 188 ARG A O 1
ATOM 1427 N N . PRO A 1 189 ? 12.959 -14.211 27.290 1.00 31.53 189 PRO A N 1
ATOM 1428 C CA . PRO A 1 189 ? 11.941 -15.239 27.149 1.00 31.53 189 PRO A CA 1
ATOM 1429 C C . PRO A 1 189 ? 11.471 -15.634 28.552 1.00 31.53 189 PRO A C 1
ATOM 1431 O O . PRO A 1 189 ? 12.282 -15.866 29.450 1.00 31.53 189 PRO A O 1
ATOM 1434 N N . GLY A 1 190 ? 10.154 -15.615 28.754 1.00 32.12 190 GLY A N 1
ATOM 1435 C CA . GLY A 1 190 ? 9.530 -15.993 30.014 1.00 32.12 190 GLY A CA 1
ATOM 1436 C C . GLY A 1 190 ? 9.898 -17.429 30.369 1.00 32.12 190 GLY A C 1
ATOM 1437 O O . GLY A 1 190 ? 9.678 -18.343 29.578 1.00 32.12 190 GLY A O 1
ATOM 1438 N N . ALA A 1 191 ? 10.455 -17.616 31.563 1.00 32.19 191 ALA A N 1
ATOM 1439 C CA . ALA A 1 191 ? 10.552 -18.923 32.183 1.00 32.19 191 ALA A CA 1
ATOM 1440 C C . ALA A 1 191 ? 9.127 -19.461 32.368 1.00 32.19 191 ALA A C 1
ATOM 1442 O O . ALA A 1 191 ? 8.334 -18.912 33.136 1.00 32.19 191 ALA A O 1
ATOM 1443 N N . ALA A 1 192 ? 8.796 -20.508 31.618 1.00 33.03 192 ALA A N 1
ATOM 1444 C CA . ALA A 1 192 ? 7.592 -21.289 31.817 1.00 33.03 192 ALA A CA 1
ATOM 1445 C C . ALA A 1 192 ? 7.667 -21.946 33.202 1.00 33.03 192 ALA A C 1
ATOM 1447 O O . ALA A 1 192 ? 8.445 -22.872 33.425 1.00 33.03 192 ALA A O 1
ATOM 1448 N N . ALA A 1 193 ? 6.864 -21.458 34.146 1.00 33.88 193 ALA A N 1
ATOM 1449 C CA . ALA A 1 193 ? 6.598 -22.163 35.387 1.00 33.88 193 ALA A CA 1
ATOM 1450 C C . ALA A 1 193 ? 5.699 -23.366 35.065 1.00 33.88 193 ALA A C 1
ATOM 1452 O O . ALA A 1 193 ? 4.473 -23.263 35.030 1.00 33.88 193 ALA A O 1
ATOM 1453 N N . ALA A 1 194 ? 6.327 -24.508 34.793 1.00 33.53 194 ALA A N 1
ATOM 1454 C CA . ALA A 1 194 ? 5.662 -25.796 34.749 1.00 33.53 194 ALA A CA 1
ATOM 1455 C C . ALA A 1 194 ? 5.128 -26.124 36.153 1.00 33.53 194 ALA A C 1
ATOM 1457 O O . ALA A 1 194 ? 5.881 -26.489 37.054 1.00 33.53 194 ALA A O 1
ATOM 1458 N N . ARG A 1 195 ? 3.811 -26.001 36.350 1.00 33.62 195 ARG A N 1
ATOM 1459 C CA . ARG A 1 195 ? 3.111 -26.674 37.451 1.00 33.62 195 ARG A CA 1
ATOM 1460 C C . ARG A 1 195 ? 2.994 -28.157 37.094 1.00 33.62 195 ARG A C 1
ATOM 1462 O O . ARG A 1 195 ? 1.984 -28.595 36.556 1.00 33.62 195 ARG A O 1
ATOM 1469 N N . GLY A 1 196 ? 4.061 -28.905 37.359 1.00 31.86 196 GLY A N 1
ATOM 1470 C CA . GLY A 1 196 ? 4.045 -30.364 37.420 1.00 31.86 196 GLY A CA 1
ATOM 1471 C C . GLY A 1 196 ? 3.635 -30.798 38.823 1.00 31.86 196 GLY A C 1
ATOM 1472 O O . GLY A 1 196 ? 4.256 -30.395 39.804 1.00 31.86 196 GLY A O 1
ATOM 1473 N N . GLY A 1 197 ? 2.552 -31.567 38.919 1.00 35.88 197 GLY A N 1
ATOM 1474 C CA . GLY A 1 197 ? 2.079 -32.131 40.175 1.00 35.88 197 GLY A CA 1
ATOM 1475 C C . GLY A 1 197 ? 3.085 -33.107 40.776 1.00 35.88 197 GLY A C 1
ATOM 1476 O O . GLY A 1 197 ? 3.763 -33.835 40.058 1.00 35.88 197 GLY A O 1
ATOM 1477 N N . ASN A 1 198 ? 3.123 -33.165 42.105 1.00 36.12 198 ASN A N 1
ATOM 1478 C CA . ASN A 1 198 ? 3.664 -34.321 42.795 1.00 36.12 198 ASN A CA 1
ATOM 1479 C C . ASN A 1 198 ? 2.699 -34.741 43.906 1.00 36.12 198 ASN A C 1
ATOM 1481 O O . ASN A 1 198 ? 2.496 -34.029 44.889 1.00 36.12 198 ASN A O 1
ATOM 1485 N N . ARG A 1 199 ? 2.059 -35.891 43.682 1.00 39.47 199 ARG A N 1
ATOM 1486 C CA . ARG A 1 199 ? 1.322 -36.658 44.683 1.00 39.47 199 ARG A CA 1
ATOM 1487 C C . ARG A 1 199 ? 2.365 -37.446 45.477 1.00 39.47 199 ARG A C 1
ATOM 1489 O O . ARG A 1 199 ? 2.900 -38.419 44.965 1.00 39.47 199 ARG A O 1
ATOM 1496 N N . GLY A 1 200 ? 2.633 -37.036 46.711 1.00 32.16 200 GLY A N 1
ATOM 1497 C CA . GLY A 1 200 ? 3.376 -37.831 47.688 1.00 32.16 200 GLY A CA 1
ATOM 1498 C C . GLY A 1 200 ? 2.463 -38.153 48.863 1.00 32.16 200 GLY A C 1
ATOM 1499 O O . GLY A 1 200 ? 2.155 -37.266 49.653 1.00 32.16 200 GLY A O 1
ATOM 1500 N N . GLY A 1 201 ? 1.975 -39.392 48.936 1.00 32.03 201 GLY A N 1
ATOM 1501 C CA . GLY A 1 201 ? 1.234 -39.893 50.095 1.00 32.03 201 GLY A CA 1
ATOM 1502 C C . GLY A 1 201 ? 2.169 -40.199 51.272 1.00 32.03 201 GLY A C 1
ATOM 1503 O O . GLY A 1 201 ? 3.347 -40.474 51.044 1.00 32.03 201 GLY A O 1
ATOM 1504 N N . PRO A 1 202 ? 1.682 -40.196 52.524 1.00 37.88 202 PRO A N 1
ATOM 1505 C CA . PRO A 1 202 ? 2.461 -40.700 53.641 1.00 37.88 202 PRO A CA 1
ATOM 1506 C C . PRO A 1 202 ? 2.251 -42.210 53.808 1.00 37.88 202 PRO A C 1
ATOM 1508 O O . PRO A 1 202 ? 1.127 -42.712 53.892 1.00 37.88 202 PRO A O 1
ATOM 1511 N N . ALA A 1 203 ? 3.374 -42.925 53.851 1.00 34.31 203 ALA A N 1
ATOM 1512 C CA . ALA A 1 203 ? 3.459 -44.322 54.231 1.00 34.31 203 ALA A CA 1
ATOM 1513 C C . ALA A 1 203 ? 3.163 -44.500 55.729 1.00 34.31 203 ALA A C 1
ATOM 1515 O O . ALA A 1 203 ? 3.531 -43.683 56.572 1.00 34.31 203 ALA A O 1
ATOM 1516 N N . ARG A 1 204 ? 2.483 -45.606 56.025 1.00 32.88 204 ARG A N 1
ATOM 1517 C CA . ARG A 1 204 ? 2.139 -46.105 57.356 1.00 32.88 204 ARG A CA 1
ATOM 1518 C C . ARG A 1 204 ? 3.391 -46.570 58.105 1.00 32.88 204 ARG A C 1
ATOM 1520 O O . ARG A 1 204 ? 4.192 -47.294 57.527 1.00 32.88 204 ARG A O 1
ATOM 1527 N N . HIS A 1 205 ? 3.444 -46.315 59.409 1.00 34.12 205 HIS A N 1
ATOM 1528 C CA . HIS A 1 205 ? 4.071 -47.222 60.372 1.00 34.12 205 HIS A CA 1
ATOM 1529 C C . HIS A 1 205 ? 3.217 -47.287 61.651 1.00 34.12 205 HIS A C 1
ATOM 1531 O O . HIS A 1 205 ? 3.011 -46.290 62.333 1.00 34.12 205 HIS A O 1
ATOM 1537 N N . HIS A 1 206 ? 2.688 -48.485 61.925 1.00 30.44 206 HIS A N 1
ATOM 1538 C CA . HIS A 1 206 ? 2.287 -48.973 63.254 1.00 30.44 206 HIS A CA 1
ATOM 1539 C C . HIS A 1 206 ? 3.536 -48.994 64.167 1.00 30.44 206 HIS A C 1
ATOM 1541 O O . HIS A 1 206 ? 4.626 -49.215 63.646 1.00 30.44 206 HIS A O 1
ATOM 1547 N N . ARG A 1 207 ? 3.487 -48.797 65.493 1.00 29.64 207 ARG A N 1
ATOM 1548 C CA . ARG A 1 207 ? 2.848 -49.636 66.535 1.00 29.64 207 ARG A CA 1
ATOM 1549 C C . ARG A 1 207 ? 3.075 -48.949 67.906 1.00 29.64 207 ARG A C 1
ATOM 1551 O O . ARG A 1 207 ? 4.132 -48.363 68.084 1.00 29.64 207 ARG A O 1
ATOM 1558 N N . GLU A 1 208 ? 2.060 -48.852 68.771 1.00 31.50 208 GLU A N 1
ATOM 1559 C CA . GLU A 1 208 ? 1.965 -49.346 70.182 1.00 31.50 208 GLU A CA 1
ATOM 1560 C C . GLU A 1 208 ? 1.435 -48.150 71.013 1.00 31.50 208 GLU A C 1
ATOM 1562 O O . GLU A 1 208 ? 1.828 -47.027 70.735 1.00 31.50 208 GLU A O 1
ATOM 1567 N N . GLY A 1 209 ? 0.492 -48.192 71.957 1.00 28.52 209 GLY A N 1
ATOM 1568 C CA . GLY A 1 209 ? -0.143 -49.252 72.735 1.00 28.52 209 GLY A CA 1
ATOM 1569 C C . GLY A 1 209 ? -0.139 -48.823 74.215 1.00 28.52 209 GLY A C 1
ATOM 1570 O O . GLY A 1 209 ? 0.893 -48.971 74.852 1.00 28.52 209 GLY A O 1
ATOM 1571 N N . SER A 1 210 ? -1.233 -48.239 74.735 1.00 32.53 210 SER A N 1
ATOM 1572 C CA . SER A 1 210 ? -1.635 -48.120 76.173 1.00 32.53 210 SER A CA 1
ATOM 1573 C C . SER A 1 210 ? -2.722 -47.028 76.318 1.00 32.53 210 SER A C 1
ATOM 1575 O O . SER A 1 210 ? -2.504 -45.880 75.962 1.00 32.53 210 SER A O 1
ATOM 1577 N N . THR A 1 211 ? -4.008 -47.371 76.472 1.00 30.28 211 THR A N 1
ATOM 1578 C CA . THR A 1 211 ? -4.790 -47.576 77.720 1.00 30.28 211 THR A CA 1
ATOM 1579 C C . THR A 1 211 ? -4.969 -46.342 78.619 1.00 30.28 211 THR A C 1
ATOM 1581 O O . THR A 1 211 ? -4.048 -45.975 79.338 1.00 30.28 211 THR A O 1
ATOM 1584 N N . SER A 1 212 ? -6.202 -45.808 78.677 1.00 30.86 212 SER A N 1
ATOM 1585 C CA . SER A 1 212 ? -7.108 -45.795 79.858 1.00 30.86 212 SER A CA 1
ATOM 1586 C C . SER A 1 212 ? -7.943 -44.504 80.024 1.00 30.86 212 SER A C 1
ATOM 1588 O O . SER A 1 212 ? -7.391 -43.414 79.997 1.00 30.86 212 SER A O 1
ATOM 1590 N N . SER A 1 213 ? -9.260 -44.702 80.261 1.00 31.11 213 SER A N 1
ATOM 1591 C CA . SER A 1 213 ? -10.220 -43.910 81.087 1.00 31.11 213 SER A CA 1
ATOM 1592 C C . SER A 1 213 ? -10.435 -42.405 80.791 1.00 31.11 213 SER A C 1
ATOM 1594 O O . SER A 1 213 ? -9.495 -41.683 80.523 1.00 31.11 213 SER A O 1
ATOM 1596 N N . SER A 1 214 ? -11.621 -41.790 80.867 1.00 33.22 214 SER A N 1
ATOM 1597 C CA . SER A 1 214 ? -12.923 -42.123 81.471 1.00 33.22 214 SER A CA 1
ATOM 1598 C C . SER A 1 214 ? -13.953 -41.025 81.108 1.00 33.22 214 SER A C 1
ATOM 1600 O O . SER A 1 214 ? -13.567 -39.902 80.800 1.00 33.22 214 SER A O 1
ATOM 1602 N N . SER A 1 215 ? -15.239 -41.400 81.153 1.00 31.77 215 SER A N 1
ATOM 1603 C CA . SER A 1 215 ? -16.481 -40.640 81.457 1.00 31.77 215 SER A CA 1
ATOM 1604 C C . SER A 1 215 ? -16.350 -39.170 81.935 1.00 31.77 215 SER A C 1
ATOM 1606 O O . SER A 1 215 ? -15.402 -38.821 82.620 1.00 31.77 215 SER A O 1
ATOM 1608 N N . SER A 1 216 ? -17.301 -38.247 81.742 1.00 35.62 216 SER A N 1
ATOM 1609 C CA . SER A 1 216 ? -18.761 -38.369 81.889 1.00 35.62 216 SER A CA 1
ATOM 1610 C C . SER A 1 216 ? -19.449 -37.075 81.427 1.00 35.62 216 SER A C 1
ATOM 1612 O O . SER A 1 216 ? -18.868 -35.994 81.464 1.00 35.62 216 SER A O 1
ATOM 1614 N N . SER A 1 217 ? -20.713 -37.223 81.060 1.00 34.50 217 SER A N 1
ATOM 1615 C CA . SER A 1 217 ? -21.730 -36.213 80.781 1.00 34.50 217 SER A CA 1
ATOM 1616 C C . SER A 1 217 ? -22.406 -35.672 82.055 1.00 34.50 217 SER A C 1
ATOM 1618 O O . SER A 1 217 ? -22.615 -36.411 83.014 1.00 34.50 217 SER A O 1
ATOM 1620 N N . SER A 1 218 ? -22.829 -34.406 82.006 1.00 36.84 218 SER A N 1
ATOM 1621 C CA . SER A 1 218 ? -23.767 -33.739 82.930 1.00 36.84 218 SER A CA 1
ATOM 1622 C C . SER A 1 218 ? -24.527 -32.652 82.133 1.00 36.84 218 SER A C 1
ATOM 1624 O O . SER A 1 218 ? -23.899 -31.808 81.503 1.00 36.84 218 SER A O 1
ATOM 1626 N N . SER A 1 219 ? -25.833 -32.839 81.858 1.00 34.34 219 SER A N 1
ATOM 1627 C CA . SER A 1 219 ? -27.002 -32.175 82.505 1.00 34.34 219 SER A CA 1
ATOM 1628 C C . SER A 1 219 ? -27.000 -30.634 82.368 1.00 34.34 219 SER A C 1
ATOM 1630 O O . SER A 1 219 ? -26.137 -29.999 82.958 1.00 34.34 219 SER A O 1
ATOM 1632 N N . SER A 1 220 ? -27.789 -29.983 81.495 1.00 34.03 220 SER A N 1
ATOM 1633 C CA . SER A 1 220 ? -29.260 -29.749 81.442 1.00 34.03 220 SER A CA 1
ATOM 1634 C C . SER A 1 220 ? -29.713 -28.406 82.055 1.00 34.03 220 SER A C 1
ATOM 1636 O O . SER A 1 220 ? -29.076 -27.911 82.982 1.00 34.03 220 SER A O 1
ATOM 1638 N N . SER A 1 221 ? -30.871 -27.909 81.578 1.00 35.44 221 SER A N 1
ATOM 1639 C CA . SER A 1 221 ? -31.642 -26.682 81.933 1.00 35.44 221 SER A CA 1
ATOM 1640 C C . SER A 1 221 ? -31.319 -25.470 81.034 1.00 35.44 221 SER A C 1
ATOM 1642 O O . SER A 1 221 ? -30.148 -25.163 80.842 1.00 35.44 221 SER A O 1
ATOM 1644 N N . SER A 1 222 ? -32.264 -24.771 80.396 1.00 42.72 222 SER A N 1
ATOM 1645 C CA . SER A 1 222 ? -33.717 -24.616 80.600 1.00 42.72 222 SER A CA 1
ATOM 1646 C C . SER A 1 222 ? -34.425 -24.289 79.284 1.00 42.72 222 SER A C 1
ATOM 1648 O O . SER A 1 222 ? -33.730 -23.828 78.351 1.00 42.72 222 SER A O 1
#

Secondary structure (DSSP, 8-state):
--S-EE--TTT--HHHH-HHHHHHTTTS--EE-SSHHHHHHHHHTSSS--S----TTGGG--SS--S--EEEEETTTTTTTS-BTTSSSBSS-HHHHHHT-SEEEEEEPPTTSSS--GGGSPPHHHHHHHHT--TT-EEEEEE----HHHHHHHTTSEE-----SSS--SPSS--EEPPPP-PPPP-PPP----------PPPP------------------